Protein AF-A0A7C1DMX2-F1 (afdb_monomer_lite)

Foldseek 3Di:
DDKDFQAWQWWDQFAQRPTDGDDDPPTDDPDDDDDDDPSNCPVVVLLVLVCLQVQPCCSRVVRGHPPDPDWTKTWIDINNDIWIQTPVTIPHRDNPDDRDDVVCCVQANDPDDDDDPVVVVSNVDNVVDPVVVVVVVVVVVVVVVVVVVVVVVVVVLVVVVVVDDPPDHPVRVVPDDDDPCVVVVVVVVVVVVVLVVVCVVCVVVVVPDDDQDDQDAFDADPCLVVLVPDDDPQQDPVLVVLQVVVCVVVVVPPCSLVCLLVQLVPDDPQARPPPRDRNPPPVNNVSSCSCSDPVNVVSVVVVVVSLVRRCVRLNPVNCVVSVVSVVSNVVVQVVCVSNDDDDDDDDDSVVVNVVSVVVSD

Radius of gyration: 70.43 Å; chains: 1; bounding box: 126×54×176 Å

Structure (mmCIF, N/CA/C/O backbone):
data_AF-A0A7C1DMX2-F1
#
_entry.id   AF-A0A7C1DMX2-F1
#
loop_
_atom_site.group_PDB
_atom_site.id
_atom_site.type_symbol
_atom_site.label_atom_id
_atom_site.label_alt_id
_atom_site.label_comp_id
_atom_site.label_asym_id
_atom_site.label_entity_id
_atom_site.label_seq_id
_atom_site.pdbx_PDB_ins_code
_atom_site.Cartn_x
_atom_site.Cartn_y
_atom_site.Cartn_z
_atom_site.occupancy
_atom_site.B_iso_or_equiv
_atom_site.auth_seq_id
_atom_site.auth_comp_id
_atom_site.auth_asym_id
_atom_site.auth_atom_id
_atom_site.pdbx_PDB_model_num
ATOM 1 N N . MET A 1 1 ? 32.353 13.541 -87.980 1.00 51.00 1 MET A N 1
ATOM 2 C CA . MET A 1 1 ? 33.716 13.068 -88.317 1.00 51.00 1 MET A CA 1
ATOM 3 C C . MET A 1 1 ? 34.614 13.421 -87.146 1.00 51.00 1 MET A C 1
ATOM 5 O O . MET A 1 1 ? 34.393 14.499 -86.604 1.00 51.00 1 MET A O 1
ATOM 9 N N . PRO A 1 2 ? 35.549 12.551 -86.726 1.00 61.66 2 PRO A N 1
ATOM 10 C CA . PRO A 1 2 ? 36.455 12.872 -85.628 1.00 61.66 2 PRO A CA 1
ATOM 11 C C . PRO A 1 2 ? 37.245 14.132 -85.978 1.00 61.66 2 PRO A C 1
ATOM 13 O O . PRO A 1 2 ? 37.750 14.267 -87.098 1.00 61.66 2 PRO A O 1
ATOM 16 N N . VAL A 1 3 ? 37.276 15.078 -85.044 1.00 79.69 3 VAL A N 1
ATOM 17 C CA . VAL A 1 3 ? 37.963 16.349 -85.231 1.00 79.69 3 VAL A CA 1
ATOM 18 C C . VAL A 1 3 ? 39.441 16.132 -84.931 1.00 79.69 3 VAL A C 1
ATOM 20 O O . VAL A 1 3 ? 39.805 15.622 -83.877 1.00 79.69 3 VAL A O 1
ATOM 23 N N . MET A 1 4 ? 40.306 16.469 -85.884 1.00 84.75 4 MET A N 1
ATOM 24 C CA . MET A 1 4 ? 41.733 16.183 -85.784 1.00 84.75 4 MET A CA 1
ATOM 25 C C . MET A 1 4 ? 42.509 17.413 -85.295 1.00 84.75 4 MET A C 1
ATOM 27 O O . MET A 1 4 ? 42.224 18.539 -85.708 1.00 84.75 4 MET A O 1
ATOM 31 N N . ILE A 1 5 ? 43.524 17.193 -84.452 1.00 90.06 5 ILE A N 1
ATOM 32 C CA . ILE A 1 5 ? 44.538 18.209 -84.142 1.00 90.06 5 ILE A CA 1
ATOM 33 C C . ILE A 1 5 ? 45.325 18.500 -85.420 1.00 90.06 5 ILE A C 1
ATOM 35 O O . ILE A 1 5 ? 45.998 17.620 -85.953 1.00 90.06 5 ILE A O 1
ATOM 39 N N . GLU A 1 6 ? 45.248 19.735 -85.905 1.00 91.25 6 GLU A N 1
ATOM 40 C CA . GLU A 1 6 ? 45.868 20.150 -87.162 1.00 91.25 6 GLU A CA 1
ATOM 41 C C . GLU A 1 6 ? 47.312 20.602 -86.973 1.00 91.25 6 GLU A C 1
ATOM 43 O O . GLU A 1 6 ? 48.149 20.311 -87.818 1.00 91.25 6 GLU A O 1
ATOM 48 N N . LYS A 1 7 ? 47.612 21.350 -85.904 1.00 91.94 7 LYS A N 1
ATOM 49 C CA . LYS A 1 7 ? 48.974 21.804 -85.570 1.00 91.94 7 LYS A CA 1
ATOM 50 C C . LYS A 1 7 ? 49.027 22.476 -84.202 1.00 91.94 7 LYS A C 1
ATOM 52 O O . LYS A 1 7 ? 48.043 23.056 -83.745 1.00 91.94 7 LYS A O 1
ATOM 57 N N . PHE A 1 8 ? 50.219 22.507 -83.614 1.00 93.06 8 PHE A N 1
ATOM 58 C CA . PHE A 1 8 ? 50.557 23.456 -82.554 1.00 93.06 8 PHE A CA 1
ATOM 59 C C . PHE A 1 8 ? 50.923 24.794 -83.200 1.00 93.06 8 PHE A C 1
ATOM 61 O O . PHE A 1 8 ? 51.847 24.853 -84.008 1.00 93.06 8 PHE A O 1
ATOM 68 N N . ILE A 1 9 ? 50.183 25.857 -82.886 1.00 93.44 9 ILE A N 1
ATOM 69 C CA . ILE A 1 9 ? 50.455 27.210 -83.383 1.00 93.44 9 ILE A CA 1
ATOM 70 C C . ILE A 1 9 ? 51.603 27.821 -82.580 1.00 93.44 9 ILE A C 1
ATOM 72 O O . ILE A 1 9 ? 52.583 28.287 -83.168 1.00 93.44 9 ILE A O 1
ATOM 76 N N . SER A 1 10 ? 51.506 27.771 -81.249 1.00 94.19 10 SER A N 1
ATOM 77 C CA . SER A 1 10 ? 52.572 28.212 -80.354 1.00 94.19 10 SER A CA 1
ATOM 78 C C . SER A 1 10 ? 52.575 27.455 -79.021 1.00 94.19 10 SER A C 1
ATOM 80 O O . SER A 1 10 ? 51.538 26.997 -78.545 1.00 94.19 10 SER A O 1
ATOM 82 N N . ILE A 1 11 ? 53.760 27.300 -78.429 1.00 94.25 11 ILE A N 1
ATOM 83 C CA . ILE A 1 11 ? 53.999 26.762 -77.084 1.00 94.25 11 ILE A CA 1
ATOM 84 C C . ILE A 1 11 ? 55.060 27.650 -76.433 1.00 94.25 11 ILE A C 1
ATOM 86 O O . ILE A 1 11 ? 56.193 27.723 -76.923 1.00 94.25 11 ILE A O 1
ATOM 90 N N . LYS A 1 12 ? 54.712 28.316 -75.332 1.00 93.50 12 LYS A N 1
ATOM 91 C CA . LYS A 1 12 ? 55.588 29.267 -74.641 1.00 93.50 12 LYS A CA 1
ATOM 92 C C . LYS A 1 12 ? 55.703 28.952 -73.158 1.00 93.50 12 LYS A C 1
ATOM 94 O O . LYS A 1 12 ? 54.713 28.632 -72.504 1.00 93.50 12 LYS A O 1
ATOM 99 N N . ASN A 1 13 ? 56.917 29.094 -72.636 1.00 92.25 13 ASN A N 1
ATOM 100 C CA . ASN A 1 13 ? 57.290 28.921 -71.228 1.00 92.25 13 ASN A CA 1
ATOM 101 C C . ASN A 1 13 ? 56.868 27.584 -70.586 1.00 92.25 13 ASN A C 1
ATOM 103 O O . ASN A 1 13 ? 56.530 27.546 -69.401 1.00 92.25 13 ASN A O 1
ATOM 107 N N . ILE A 1 14 ? 56.911 26.480 -71.344 1.00 91.62 14 ILE A N 1
ATOM 108 C CA . ILE A 1 14 ? 56.588 25.132 -70.847 1.00 91.62 14 ILE A CA 1
ATOM 109 C C . ILE A 1 14 ? 57.760 24.184 -71.118 1.00 91.62 14 ILE A C 1
ATOM 111 O O . ILE A 1 14 ? 58.112 23.870 -72.256 1.00 91.62 14 ILE A O 1
ATOM 115 N N . GLY A 1 15 ? 58.381 23.690 -70.052 1.00 88.69 15 GLY A N 1
ATOM 116 C CA . GLY A 1 15 ? 59.534 22.802 -70.087 1.00 88.69 15 GLY A CA 1
ATOM 117 C C . GLY A 1 15 ? 60.703 23.452 -70.823 1.00 88.69 15 GLY A C 1
ATOM 118 O O . GLY A 1 15 ? 61.230 24.484 -70.403 1.00 88.69 15 GLY A O 1
ATOM 119 N N . ARG A 1 16 ? 61.114 22.839 -71.939 1.00 86.94 16 ARG A N 1
ATOM 120 C CA . ARG A 1 16 ? 62.157 23.368 -72.835 1.00 86.94 16 ARG A CA 1
ATOM 121 C C . ARG A 1 16 ? 61.614 24.318 -73.910 1.00 86.94 16 ARG A C 1
ATOM 123 O O . ARG A 1 16 ? 62.414 24.982 -74.569 1.00 86.94 16 ARG A O 1
ATOM 130 N N . PHE A 1 17 ? 60.298 24.412 -74.086 1.00 90.25 17 PHE A N 1
ATOM 131 C CA . PHE A 1 17 ? 59.670 25.303 -75.057 1.00 90.25 17 PHE A CA 1
ATOM 132 C C . PHE A 1 17 ? 59.561 26.714 -74.468 1.00 90.25 17 PHE A C 1
ATOM 134 O O . PHE A 1 17 ? 58.561 27.054 -73.844 1.00 90.25 17 PHE A O 1
ATOM 141 N N . ARG A 1 18 ? 60.613 27.528 -74.638 1.00 87.81 18 ARG A N 1
ATOM 142 C CA . ARG A 1 18 ? 60.599 28.953 -74.250 1.00 87.81 18 ARG A CA 1
ATOM 143 C C . ARG A 1 18 ? 59.676 29.762 -75.158 1.00 87.81 18 ARG A C 1
ATOM 145 O O . ARG A 1 18 ? 58.748 30.393 -74.675 1.00 87.81 18 ARG A O 1
ATOM 152 N N . ASP A 1 19 ? 59.908 29.671 -76.463 1.00 89.19 19 ASP A N 1
ATOM 153 C CA . ASP A 1 19 ? 59.063 30.269 -77.496 1.00 89.19 19 ASP A CA 1
ATOM 154 C C . ASP A 1 19 ? 59.114 29.397 -78.756 1.00 89.19 19 ASP A C 1
ATOM 156 O O . ASP A 1 19 ? 59.935 29.584 -79.656 1.00 89.19 19 ASP A O 1
ATOM 160 N N . CYS A 1 20 ? 58.298 28.345 -78.764 1.00 89.69 20 CYS A N 1
ATOM 161 C CA . CYS A 1 20 ? 58.142 27.464 -79.909 1.00 89.69 20 CYS A CA 1
ATOM 162 C C . CYS A 1 20 ? 56.933 27.931 -80.715 1.00 89.69 20 CYS A C 1
ATOM 164 O O . CYS A 1 20 ? 55.811 27.901 -80.224 1.00 89.69 20 CYS A O 1
ATOM 166 N N . SER A 1 21 ? 57.162 28.357 -81.953 1.00 89.94 21 SER A N 1
ATOM 167 C CA . SER A 1 21 ? 56.109 28.791 -82.872 1.00 89.94 21 SER A CA 1
ATOM 168 C C . SER A 1 21 ? 56.197 27.992 -84.169 1.00 89.94 21 SER A C 1
ATOM 170 O O . SER A 1 21 ? 57.299 27.667 -84.620 1.00 89.94 21 SER A O 1
ATOM 172 N N . ALA A 1 22 ? 55.051 27.682 -84.773 1.00 85.69 22 ALA A N 1
ATOM 173 C CA . ALA A 1 22 ? 54.984 26.966 -86.045 1.00 85.69 22 ALA A CA 1
ATOM 174 C C . ALA A 1 22 ? 55.778 27.693 -87.149 1.00 85.69 22 ALA A C 1
ATOM 176 O O . ALA A 1 22 ? 55.543 28.873 -87.416 1.00 85.69 22 ALA A O 1
ATOM 177 N N . ARG A 1 23 ? 56.700 26.989 -87.820 1.00 83.69 23 ARG A N 1
ATOM 178 C CA . ARG A 1 23 ? 57.468 27.496 -88.972 1.00 83.69 23 ARG A CA 1
ATOM 179 C C . ARG A 1 23 ? 57.431 26.475 -90.108 1.00 83.69 23 ARG A C 1
ATOM 181 O O . ARG A 1 23 ? 57.753 25.314 -89.884 1.00 83.69 23 ARG A O 1
ATOM 188 N N . GLY A 1 24 ? 57.084 26.915 -91.317 1.00 85.06 24 GLY A N 1
ATOM 189 C CA . GLY A 1 24 ? 56.905 26.026 -92.474 1.00 85.06 24 GLY A CA 1
ATOM 190 C C . GLY A 1 24 ? 55.620 25.190 -92.403 1.00 85.06 24 GLY A C 1
ATOM 191 O O . GLY A 1 24 ? 54.702 25.520 -91.648 1.00 85.06 24 GLY A O 1
ATOM 192 N N . ASP A 1 25 ? 55.545 24.117 -93.199 1.00 83.62 25 ASP A N 1
ATOM 193 C CA . ASP A 1 25 ? 54.426 23.169 -93.123 1.00 83.62 25 ASP A CA 1
ATOM 194 C C . ASP A 1 25 ? 54.640 22.177 -91.973 1.00 83.62 25 ASP A C 1
ATOM 196 O O . ASP A 1 25 ? 55.392 21.212 -92.083 1.00 83.62 25 ASP A O 1
ATOM 200 N N . VAL A 1 26 ? 53.963 22.445 -90.857 1.00 88.25 26 VAL A N 1
ATOM 201 C CA . VAL A 1 26 ? 53.914 21.584 -89.663 1.00 88.25 26 VAL A CA 1
ATOM 202 C C . VAL A 1 26 ? 52.512 21.011 -89.442 1.00 88.25 26 VAL A C 1
ATOM 204 O O . VAL A 1 26 ? 52.127 20.698 -88.315 1.00 88.25 26 VAL A O 1
ATOM 207 N N . THR A 1 27 ? 51.716 20.924 -90.510 1.00 90.19 27 THR A N 1
ATOM 208 C CA . THR A 1 27 ? 50.345 20.421 -90.437 1.00 90.19 27 THR A CA 1
ATOM 209 C C . THR A 1 27 ? 50.352 18.916 -90.211 1.00 90.19 27 THR A C 1
ATOM 211 O O . THR A 1 27 ? 50.884 18.149 -91.015 1.00 90.19 27 THR A O 1
ATOM 214 N N . PHE A 1 28 ? 49.718 18.481 -89.132 1.00 91.38 28 PHE A N 1
ATOM 215 C CA . PHE A 1 28 ? 49.564 17.081 -88.794 1.00 91.38 28 PHE A CA 1
ATOM 216 C C . PHE A 1 28 ? 48.691 16.352 -89.821 1.00 91.38 28 PHE A C 1
ATOM 218 O O . PHE A 1 28 ? 47.677 16.854 -90.309 1.00 91.38 28 PHE A O 1
ATOM 225 N N . ARG A 1 29 ? 49.102 15.128 -90.152 1.00 88.88 29 ARG A N 1
ATOM 226 C CA . ARG A 1 29 ? 48.382 14.165 -91.000 1.00 88.88 29 ARG A CA 1
ATOM 227 C C . ARG A 1 29 ? 47.944 12.964 -90.159 1.00 88.88 29 ARG A C 1
ATOM 229 O O . ARG A 1 29 ? 48.256 12.898 -88.978 1.00 88.88 29 ARG A O 1
ATOM 236 N N . LYS A 1 30 ? 47.224 11.996 -90.732 1.00 87.88 30 LYS A N 1
ATOM 237 C CA . LYS A 1 30 ? 46.696 10.836 -89.976 1.00 87.88 30 LYS A CA 1
ATOM 238 C C . LYS A 1 30 ? 47.754 10.099 -89.138 1.00 87.88 30 LYS A C 1
ATOM 240 O O . LYS A 1 30 ? 47.426 9.569 -88.085 1.00 87.88 30 LYS A O 1
ATOM 245 N N . LEU A 1 31 ? 49.005 10.087 -89.600 1.00 90.06 31 LEU A N 1
ATOM 246 C CA . LEU A 1 31 ? 50.158 9.564 -88.877 1.00 90.06 31 LEU A CA 1
ATOM 247 C C . LEU A 1 31 ? 51.256 10.632 -88.863 1.00 90.06 31 LEU A C 1
ATOM 249 O O . LEU A 1 31 ? 51.650 11.111 -89.925 1.00 90.06 31 LEU A O 1
ATOM 253 N N . ASN A 1 32 ? 51.754 10.983 -87.676 1.00 89.75 32 ASN A N 1
ATOM 254 C CA . ASN A 1 32 ? 52.863 11.923 -87.502 1.00 89.75 32 ASN A CA 1
ATOM 255 C C . ASN A 1 32 ? 53.932 11.288 -86.623 1.00 89.75 32 ASN A C 1
ATOM 257 O O . ASN A 1 32 ? 53.620 10.750 -85.562 1.00 89.75 32 ASN A O 1
ATOM 261 N N . LEU A 1 33 ? 55.192 11.403 -87.037 1.00 90.25 33 LEU A N 1
ATOM 262 C CA . LEU A 1 33 ? 56.337 11.023 -86.220 1.00 90.25 33 LEU A CA 1
ATOM 263 C C . LEU A 1 33 ? 56.988 12.286 -85.656 1.00 90.25 33 LEU A C 1
ATOM 265 O O . LEU A 1 33 ? 57.556 13.084 -86.398 1.00 90.25 33 LEU A O 1
ATOM 269 N N . LEU A 1 34 ? 56.920 12.452 -84.337 1.00 88.31 34 LEU A N 1
ATOM 270 C CA . LEU A 1 34 ? 57.601 13.526 -83.618 1.00 88.31 34 LEU A CA 1
ATOM 271 C C . LEU A 1 34 ? 58.859 12.957 -82.964 1.00 88.31 34 LEU A C 1
ATOM 273 O O . LEU A 1 34 ? 58.784 12.229 -81.973 1.00 88.31 34 LEU A O 1
ATOM 277 N N . PHE A 1 35 ? 60.020 13.276 -83.530 1.00 87.62 35 PHE A N 1
ATOM 278 C CA . PHE A 1 35 ? 61.305 12.742 -83.089 1.00 87.62 35 PHE A CA 1
ATOM 279 C C . PHE A 1 35 ? 62.207 13.834 -82.510 1.00 87.62 35 PHE A C 1
ATOM 281 O O . PHE A 1 35 ? 62.316 14.929 -83.055 1.00 87.62 35 PHE A O 1
ATOM 288 N N . ALA A 1 36 ? 62.872 13.515 -81.401 1.00 87.12 36 ALA A N 1
ATOM 289 C CA . ALA A 1 36 ? 63.908 14.337 -80.784 1.00 87.12 36 ALA A CA 1
ATOM 290 C C . ALA A 1 36 ? 64.759 13.477 -79.834 1.00 87.12 36 ALA A C 1
ATOM 292 O O . ALA A 1 36 ? 64.313 12.412 -79.399 1.00 87.12 36 ALA A O 1
ATOM 293 N N . GLU A 1 37 ? 65.936 13.957 -79.432 1.00 89.38 37 GLU A N 1
ATOM 294 C CA . GLU A 1 37 ? 66.752 13.330 -78.380 1.00 89.38 37 GLU A CA 1
ATOM 295 C C . GLU A 1 37 ? 66.036 13.316 -77.014 1.00 89.38 37 GLU A C 1
ATOM 297 O O . GLU A 1 37 ? 64.994 13.956 -76.796 1.00 89.38 37 GLU A O 1
ATOM 302 N N . ASN A 1 38 ? 66.584 12.568 -76.059 1.00 84.88 38 ASN A N 1
ATOM 303 C CA . ASN A 1 38 ? 66.093 12.577 -74.683 1.00 84.88 38 ASN A CA 1
ATOM 304 C C . ASN A 1 38 ? 66.253 13.970 -74.052 1.00 84.88 38 ASN A C 1
ATOM 306 O O . ASN A 1 38 ? 67.190 14.705 -74.344 1.00 84.88 38 ASN A O 1
ATOM 310 N N . GLY A 1 39 ? 65.276 14.372 -73.234 1.00 81.75 39 GLY A N 1
ATOM 311 C CA . GLY A 1 39 ? 65.271 15.689 -72.583 1.00 81.75 39 GLY A CA 1
ATOM 312 C C . GLY A 1 39 ? 64.880 16.882 -73.471 1.00 81.75 39 GLY A C 1
ATOM 313 O O . GLY A 1 39 ? 64.916 18.017 -72.999 1.00 81.75 39 GLY A O 1
ATOM 314 N N . ARG A 1 40 ? 64.467 16.660 -74.729 1.00 87.00 40 ARG A N 1
ATOM 315 C CA . ARG A 1 40 ? 64.095 17.730 -75.683 1.00 87.00 40 ARG A CA 1
ATOM 316 C C . ARG A 1 40 ? 62.616 18.143 -75.682 1.00 87.00 40 ARG A C 1
ATOM 318 O O . ARG A 1 40 ? 62.225 18.958 -76.505 1.00 87.00 40 ARG A O 1
ATOM 325 N N . GLY A 1 41 ? 61.798 17.618 -74.767 1.00 86.31 41 GLY A N 1
ATOM 326 C CA . GLY A 1 41 ? 60.398 18.049 -74.602 1.00 86.31 41 GLY A CA 1
ATOM 327 C C . GLY A 1 41 ? 59.330 17.131 -75.209 1.00 86.31 41 GLY A C 1
ATOM 328 O O . GLY A 1 41 ? 58.160 17.497 -75.200 1.00 86.31 41 GLY A O 1
ATOM 329 N N . LYS A 1 42 ? 59.681 15.920 -75.672 1.00 89.31 42 LYS A N 1
ATOM 330 C CA . LYS A 1 42 ? 58.698 14.924 -76.156 1.00 89.31 42 LYS A CA 1
ATOM 331 C C . LYS A 1 42 ? 57.614 14.627 -75.109 1.00 89.31 42 LYS A C 1
ATOM 333 O O . LYS A 1 42 ? 56.432 14.791 -75.374 1.00 89.31 42 LYS A O 1
ATOM 338 N N . THR A 1 43 ? 58.023 14.292 -73.885 1.00 87.38 43 THR A N 1
ATOM 339 C CA . THR A 1 43 ? 57.109 14.041 -72.756 1.00 87.38 43 THR A CA 1
ATOM 340 C C . THR A 1 43 ? 56.323 15.290 -72.352 1.00 87.38 43 THR A C 1
ATOM 342 O O . THR A 1 43 ? 55.185 15.191 -71.909 1.00 87.38 43 THR A O 1
ATOM 345 N N . THR A 1 44 ? 56.899 16.482 -72.536 1.00 90.88 44 THR A N 1
ATOM 346 C CA . THR A 1 44 ? 56.200 17.753 -72.298 1.00 90.88 44 THR A CA 1
ATOM 347 C C . THR A 1 44 ? 55.026 17.924 -73.260 1.00 90.88 44 THR A C 1
ATOM 349 O O . THR A 1 44 ? 53.968 18.376 -72.842 1.00 90.88 44 THR A O 1
ATOM 352 N N . LEU A 1 45 ? 55.173 17.500 -74.518 1.00 90.94 45 LEU A N 1
ATOM 353 C CA . LEU A 1 45 ? 54.073 17.497 -75.478 1.00 90.94 45 LEU A CA 1
ATOM 354 C C . LEU A 1 45 ? 52.952 16.531 -75.063 1.00 90.94 45 LEU A C 1
ATOM 356 O O . LEU A 1 45 ? 51.782 16.899 -75.129 1.00 90.94 45 LEU A O 1
ATOM 360 N N . CYS A 1 46 ? 53.302 15.332 -74.581 1.00 90.62 46 CYS A N 1
ATOM 361 C CA . CYS A 1 46 ? 52.319 14.388 -74.040 1.00 90.62 46 CYS A CA 1
ATOM 362 C C . CYS A 1 46 ? 51.556 14.990 -72.853 1.00 90.62 46 CYS A C 1
ATOM 364 O O . CYS A 1 46 ? 50.337 14.875 -72.800 1.00 90.62 46 CYS A O 1
ATOM 366 N N . ALA A 1 47 ? 52.245 15.694 -71.947 1.00 90.81 47 ALA A N 1
ATOM 367 C CA . ALA A 1 47 ? 51.609 16.373 -70.817 1.00 90.81 47 ALA A CA 1
ATOM 368 C C . ALA A 1 47 ? 50.652 17.494 -71.261 1.00 90.81 47 ALA A C 1
ATOM 370 O O . ALA A 1 47 ? 49.576 17.632 -70.687 1.00 90.81 47 ALA A O 1
ATOM 371 N N . ILE A 1 48 ? 50.998 18.255 -72.308 1.00 93.00 48 ILE A N 1
ATOM 372 C CA . ILE A 1 48 ? 50.110 19.273 -72.895 1.00 93.00 48 ILE A CA 1
ATOM 373 C C . ILE A 1 48 ? 48.847 18.620 -73.471 1.00 93.00 48 ILE A C 1
ATOM 375 O O . ILE A 1 48 ? 47.744 19.082 -73.195 1.00 93.00 48 ILE A O 1
ATOM 379 N N . LEU A 1 49 ? 48.990 17.531 -74.234 1.00 92.56 49 LEU A N 1
ATOM 380 C CA . LEU A 1 49 ? 47.849 16.801 -74.799 1.00 92.56 49 LEU A CA 1
ATOM 381 C C . LEU A 1 49 ? 46.980 16.152 -73.712 1.00 92.56 49 LEU A C 1
ATOM 383 O O . LEU A 1 49 ? 45.758 16.195 -73.805 1.00 92.56 49 LEU A O 1
ATOM 387 N N . ARG A 1 50 ? 47.598 15.611 -72.656 1.00 91.25 50 ARG A N 1
ATOM 388 C CA . ARG A 1 50 ? 46.901 15.052 -71.490 1.00 91.25 50 ARG A CA 1
ATOM 389 C C . ARG A 1 50 ? 46.152 16.135 -70.709 1.00 91.25 50 ARG A C 1
ATOM 391 O O . ARG A 1 50 ? 45.016 15.913 -70.322 1.00 91.25 50 ARG A O 1
ATOM 398 N N . SER A 1 51 ? 46.746 17.317 -70.544 1.00 92.75 51 SER A N 1
ATOM 399 C CA . SER A 1 51 ? 46.079 18.486 -69.953 1.00 92.75 51 SER A CA 1
ATOM 400 C C . SER A 1 51 ? 44.888 18.949 -70.790 1.00 92.75 51 SER A C 1
ATOM 402 O O . SER A 1 51 ? 43.840 19.264 -70.235 1.00 92.75 51 SER A O 1
ATOM 404 N N . LEU A 1 52 ? 45.017 18.950 -72.122 1.00 92.06 52 LEU A N 1
ATOM 405 C CA . LEU A 1 52 ? 43.903 19.259 -73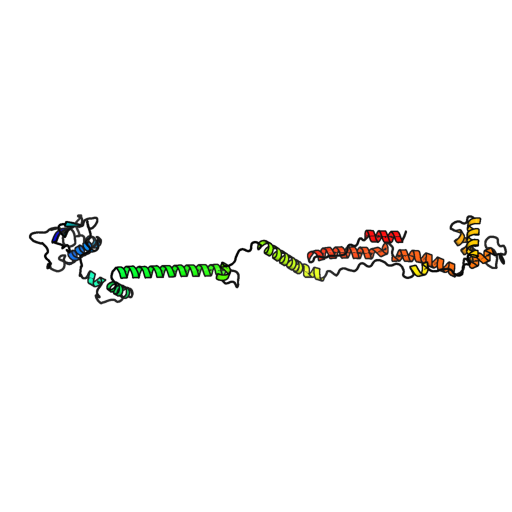.019 1.00 92.06 52 LEU A CA 1
ATOM 406 C C . LEU A 1 52 ? 42.773 18.223 -72.892 1.00 92.06 52 LEU A C 1
ATOM 408 O O . LEU A 1 52 ? 41.603 18.600 -72.910 1.00 92.06 52 LEU A O 1
ATOM 412 N N . GLN A 1 53 ? 43.125 16.943 -72.728 1.00 91.31 53 GLN A N 1
ATOM 413 C CA . GLN A 1 53 ? 42.182 15.840 -72.538 1.00 91.31 53 GLN A CA 1
ATOM 414 C C . GLN A 1 53 ? 41.434 15.923 -71.200 1.00 91.31 53 GLN A C 1
ATOM 416 O O . GLN A 1 53 ? 40.207 15.854 -71.183 1.00 91.31 53 GLN A O 1
ATOM 421 N N . SER A 1 54 ? 42.153 16.044 -70.079 1.00 87.12 54 SER A N 1
ATOM 422 C CA . SER A 1 54 ? 41.566 16.011 -68.730 1.00 87.12 54 SER A CA 1
ATOM 423 C C . SER A 1 54 ? 41.032 17.364 -68.260 1.00 87.12 54 SER A C 1
ATOM 425 O O . SER A 1 54 ? 40.278 17.423 -67.293 1.00 87.12 54 SER A O 1
ATOM 427 N N . GLY A 1 55 ? 41.436 18.457 -68.913 1.00 87.75 55 GLY A N 1
ATOM 428 C CA . GLY A 1 55 ? 41.156 19.822 -68.473 1.00 87.75 55 GLY A CA 1
ATOM 429 C C . GLY A 1 55 ? 41.980 20.273 -67.262 1.00 87.75 55 GLY A C 1
ATOM 430 O O . GLY A 1 55 ? 41.778 21.390 -66.798 1.00 87.75 55 GLY A O 1
ATOM 431 N N . GLN A 1 56 ? 42.908 19.450 -66.762 1.00 88.81 56 GLN A N 1
ATOM 432 C CA . GLN A 1 56 ? 43.724 19.746 -65.579 1.00 88.81 56 GLN A CA 1
ATOM 433 C C . GLN A 1 56 ? 44.907 20.663 -65.938 1.00 88.81 56 GLN A C 1
ATOM 435 O O . GLN A 1 56 ? 45.815 20.233 -66.668 1.00 88.81 56 GLN A O 1
ATOM 440 N N . PRO A 1 57 ? 44.931 21.929 -65.477 1.00 88.75 57 PRO A N 1
ATOM 441 C CA . PRO A 1 57 ? 46.006 22.868 -65.794 1.00 88.75 57 PRO A CA 1
ATOM 442 C C . PRO A 1 57 ? 47.333 22.529 -65.099 1.00 88.75 57 PRO A C 1
ATOM 444 O O . PRO A 1 57 ? 48.395 22.916 -65.593 1.00 88.75 57 PRO A O 1
ATOM 447 N N . GLU A 1 58 ? 47.299 21.781 -63.995 1.00 88.56 58 GLU A N 1
ATOM 448 C CA . GLU A 1 58 ? 48.462 21.425 -63.171 1.00 88.56 58 GLU A CA 1
ATOM 449 C C . GLU A 1 58 ? 49.533 20.707 -64.003 1.00 88.56 58 GLU A C 1
ATOM 451 O O . GLU A 1 58 ? 50.718 21.026 -63.913 1.00 88.56 58 GLU A O 1
ATOM 456 N N . LEU A 1 59 ? 49.106 19.837 -64.927 1.00 87.06 59 LEU A N 1
ATOM 457 C CA . LEU A 1 59 ? 49.982 19.086 -65.832 1.00 87.06 59 LEU A CA 1
ATOM 458 C C . LEU A 1 59 ? 50.885 19.987 -66.699 1.00 87.06 59 LEU A C 1
ATOM 460 O O . LEU A 1 59 ? 51.989 19.576 -67.077 1.00 87.06 59 LEU A O 1
ATOM 464 N N . ILE A 1 60 ? 50.447 21.211 -67.004 1.00 90.44 60 ILE A N 1
ATOM 465 C CA . ILE A 1 60 ? 51.244 22.221 -67.714 1.00 90.44 60 ILE A CA 1
ATOM 466 C C . ILE A 1 60 ? 51.981 23.125 -66.720 1.00 90.44 60 ILE A C 1
ATOM 468 O O . ILE A 1 60 ? 53.168 23.399 -66.913 1.00 90.44 60 ILE A O 1
ATOM 472 N N . LEU A 1 61 ? 51.303 23.573 -65.658 1.00 87.44 61 LEU A N 1
ATOM 473 C CA . LEU A 1 61 ? 51.838 24.539 -64.692 1.00 87.44 61 LEU A CA 1
ATOM 474 C C . LEU A 1 61 ? 53.042 24.003 -63.906 1.00 87.44 61 LEU A C 1
ATOM 476 O O . LEU A 1 61 ? 54.026 24.724 -63.749 1.00 87.44 61 LEU A O 1
ATOM 480 N N . GLU A 1 62 ? 53.028 22.731 -63.502 1.00 86.62 62 GLU A N 1
ATOM 481 C CA . GLU A 1 62 ? 54.170 22.057 -62.857 1.00 86.62 62 GLU A CA 1
ATOM 482 C C . GLU A 1 62 ? 55.425 22.040 -63.739 1.00 86.62 62 GLU A C 1
ATOM 484 O O . GLU A 1 62 ? 56.548 21.894 -63.260 1.00 86.62 62 GLU A O 1
ATOM 489 N N . ARG A 1 63 ? 55.241 22.191 -65.055 1.00 87.25 63 ARG A N 1
ATOM 490 C CA . ARG A 1 63 ? 56.307 22.178 -66.057 1.00 87.25 63 ARG A CA 1
ATOM 491 C C . ARG A 1 63 ? 56.649 23.583 -66.545 1.00 87.25 63 ARG A C 1
ATOM 493 O O . ARG A 1 63 ? 57.316 23.694 -67.571 1.00 87.25 63 ARG A O 1
ATOM 500 N N . LYS A 1 64 ? 56.233 24.655 -65.860 1.00 88.12 64 LYS A N 1
ATOM 501 C CA . LYS A 1 64 ? 56.585 26.033 -66.242 1.00 88.12 64 LYS A CA 1
ATOM 502 C C . LYS A 1 64 ? 58.108 26.198 -66.356 1.00 88.12 64 LYS A C 1
ATOM 504 O O . LYS A 1 64 ? 58.866 25.738 -65.502 1.00 88.12 64 LYS A O 1
ATOM 509 N N . THR A 1 65 ? 58.573 26.847 -67.424 1.00 86.12 65 THR A N 1
ATOM 510 C CA . THR A 1 65 ? 60.007 27.083 -67.637 1.00 86.12 65 THR A CA 1
ATOM 511 C C . THR A 1 65 ? 60.594 27.953 -66.518 1.00 86.12 65 THR A C 1
ATOM 513 O O . THR A 1 65 ? 60.063 29.009 -66.182 1.00 86.12 65 THR A O 1
ATOM 516 N N . LEU A 1 66 ? 61.721 27.517 -65.949 1.00 82.56 66 LEU A N 1
ATOM 517 C CA . LEU A 1 66 ? 62.426 28.253 -64.897 1.00 82.56 66 LEU A CA 1
ATOM 518 C C . LEU A 1 66 ? 63.127 29.504 -65.452 1.00 82.56 66 LEU A C 1
ATOM 520 O O . LEU A 1 66 ? 63.706 29.472 -66.542 1.00 82.56 66 LEU A O 1
ATOM 524 N N . GLY A 1 67 ? 63.125 30.584 -64.664 1.00 79.12 67 GLY A N 1
ATOM 525 C CA . GLY A 1 67 ? 63.814 31.840 -64.987 1.00 79.12 67 GLY A CA 1
ATOM 526 C C . GLY A 1 67 ? 63.027 32.813 -65.874 1.00 79.12 67 GLY A C 1
ATOM 527 O O . GLY A 1 67 ? 63.613 33.778 -66.354 1.00 79.12 67 GLY A O 1
ATOM 528 N N . THR A 1 68 ? 61.726 32.582 -66.096 1.00 80.31 68 THR A N 1
ATOM 529 C CA . THR A 1 68 ? 60.841 33.475 -66.869 1.00 80.31 68 THR A CA 1
ATOM 530 C C . THR A 1 68 ? 59.659 33.955 -66.018 1.00 80.31 68 THR A C 1
ATOM 532 O O . THR A 1 68 ? 58.972 33.136 -65.402 1.00 80.31 68 THR A O 1
ATOM 535 N N . GLY A 1 69 ? 59.389 35.266 -66.005 1.00 77.06 69 GLY A N 1
ATOM 536 C CA . GLY A 1 69 ? 58.210 35.845 -65.337 1.00 77.06 69 GLY A CA 1
ATOM 537 C C . GLY A 1 69 ? 56.901 35.617 -66.102 1.00 77.06 69 GLY A C 1
ATOM 538 O O . GLY A 1 69 ? 55.831 35.548 -65.498 1.00 77.06 69 GLY A O 1
ATOM 539 N N . ASP A 1 70 ? 56.999 35.416 -67.414 1.00 85.62 70 ASP A N 1
ATOM 540 C CA . ASP A 1 70 ? 55.857 35.277 -68.315 1.00 85.62 70 ASP A CA 1
ATOM 541 C C . ASP A 1 70 ? 55.015 34.015 -68.031 1.00 85.62 70 ASP A C 1
ATOM 543 O O . ASP A 1 70 ? 55.536 33.001 -67.541 1.00 85.62 70 ASP A O 1
ATOM 547 N N . PRO A 1 71 ? 53.696 34.044 -68.309 1.00 87.81 71 PRO A N 1
ATOM 548 C CA . PRO A 1 71 ? 52.829 32.883 -68.142 1.00 87.81 71 PRO A CA 1
ATOM 549 C C . PRO A 1 71 ? 53.148 31.779 -69.162 1.00 87.81 71 PRO A C 1
ATOM 551 O O . PRO A 1 71 ? 53.652 32.036 -70.259 1.00 87.81 71 PRO A O 1
ATOM 554 N N . ALA A 1 72 ? 52.837 30.536 -68.787 1.00 91.69 72 ALA A N 1
ATOM 555 C CA . ALA A 1 72 ? 52.802 29.412 -69.716 1.00 91.69 72 ALA A CA 1
ATOM 556 C C . ALA A 1 72 ? 51.610 29.579 -70.664 1.00 91.69 72 ALA A C 1
ATOM 558 O O . ALA A 1 72 ? 50.501 29.870 -70.209 1.00 91.69 72 ALA A O 1
ATOM 559 N N . SER A 1 73 ? 51.825 29.394 -71.965 1.00 93.81 73 SER A N 1
ATOM 560 C CA . SER A 1 73 ? 50.742 29.452 -72.944 1.00 93.81 73 SER A CA 1
ATOM 561 C C . SER A 1 73 ? 50.912 28.434 -74.058 1.00 93.81 73 SER A C 1
ATOM 563 O O . SER A 1 73 ? 52.023 28.095 -74.472 1.00 93.81 73 SER A O 1
ATOM 565 N N . VAL A 1 74 ? 49.779 27.925 -74.530 1.00 95.25 74 VAL A N 1
ATOM 566 C CA . VAL A 1 74 ? 49.706 26.980 -75.645 1.00 95.25 74 VAL A CA 1
ATOM 567 C C . VAL A 1 74 ? 48.578 27.408 -76.562 1.00 95.25 74 VAL A C 1
ATOM 569 O O . VAL A 1 74 ? 47.503 27.763 -76.092 1.00 95.25 74 VAL A O 1
ATOM 572 N N . GLU A 1 75 ? 48.800 27.335 -77.866 1.00 94.88 75 GLU A N 1
ATOM 573 C CA . GLU A 1 75 ? 47.760 27.507 -78.870 1.00 94.88 75 GLU A CA 1
ATOM 574 C C . GLU A 1 75 ? 47.792 26.328 -79.846 1.00 94.88 75 GLU A C 1
ATOM 576 O O . GLU A 1 75 ? 48.814 26.055 -80.483 1.00 94.88 75 GLU A O 1
ATO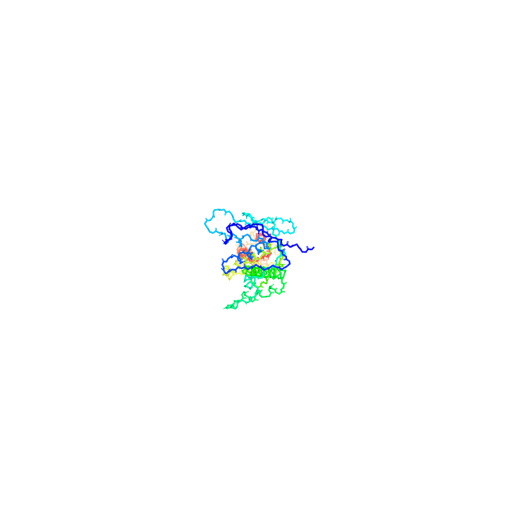M 581 N N . ILE A 1 76 ? 46.673 25.615 -79.958 1.00 93.75 76 ILE A N 1
ATOM 582 C CA . ILE A 1 76 ? 46.509 24.423 -80.799 1.00 93.75 76 ILE A CA 1
ATOM 583 C C . ILE A 1 76 ? 45.373 24.676 -81.778 1.00 93.75 76 ILE A C 1
ATOM 585 O O . ILE A 1 76 ? 44.312 25.150 -81.385 1.00 93.75 76 ILE A O 1
ATOM 589 N N . ARG A 1 77 ? 45.567 24.319 -83.048 1.00 92.75 77 ARG A N 1
ATOM 590 C CA . ARG A 1 77 ? 44.475 24.289 -84.020 1.00 92.75 77 ARG A CA 1
ATOM 591 C C . ARG A 1 77 ? 43.836 22.907 -84.060 1.00 92.75 77 ARG A C 1
ATOM 593 O O . ARG A 1 77 ? 44.533 21.919 -84.290 1.00 92.75 77 ARG A O 1
ATOM 600 N N . LEU A 1 78 ? 42.524 22.854 -83.869 1.00 90.12 78 LEU A N 1
ATOM 601 C CA . LEU A 1 78 ? 41.714 21.642 -83.840 1.00 90.12 78 LEU A CA 1
ATOM 602 C C . LEU A 1 78 ? 40.412 21.894 -84.614 1.00 90.12 78 LEU A C 1
ATOM 604 O O . LEU A 1 78 ? 39.617 22.750 -84.231 1.00 90.12 78 LEU A O 1
ATOM 608 N N . GLY A 1 79 ? 40.206 21.175 -85.722 1.00 84.69 79 GLY A N 1
ATOM 609 C CA . GLY A 1 79 ? 38.977 21.272 -86.527 1.00 84.69 79 GLY A CA 1
ATOM 610 C C . GLY A 1 79 ? 38.625 22.669 -87.025 1.00 84.69 79 GLY A C 1
ATOM 611 O O . GLY A 1 79 ? 37.461 23.055 -86.958 1.00 84.69 79 GLY A O 1
ATOM 612 N N . GLY A 1 80 ? 39.617 23.447 -87.449 1.00 84.69 80 GLY A N 1
ATOM 613 C CA . GLY A 1 80 ? 39.459 24.843 -87.854 1.00 84.69 80 GLY A CA 1
ATOM 614 C C . GLY A 1 80 ? 39.398 25.864 -86.710 1.00 84.69 80 GLY A C 1
ATOM 615 O O . GLY A 1 80 ? 39.569 27.052 -86.978 1.00 84.69 80 GLY A O 1
ATOM 616 N N . ASN A 1 81 ? 39.237 25.438 -85.453 1.00 90.00 81 ASN A N 1
ATOM 617 C CA . ASN A 1 81 ? 39.208 26.319 -84.281 1.00 90.00 81 ASN A CA 1
ATOM 618 C C . ASN A 1 81 ? 40.569 26.368 -83.575 1.00 90.00 81 ASN A C 1
ATOM 620 O O . ASN A 1 81 ? 41.339 25.408 -83.618 1.00 90.00 81 ASN A O 1
ATOM 624 N N . ASN A 1 82 ? 40.860 27.476 -82.891 1.00 92.12 82 ASN A N 1
ATOM 625 C CA . ASN A 1 82 ? 42.055 27.606 -82.059 1.00 92.12 82 ASN A CA 1
ATOM 626 C C . ASN A 1 82 ? 41.678 27.406 -80.582 1.00 92.12 82 ASN A C 1
ATOM 628 O O . ASN A 1 82 ? 40.866 28.153 -80.042 1.00 92.12 82 ASN A O 1
ATOM 632 N N . LEU A 1 83 ? 42.295 26.418 -79.933 1.00 92.81 83 LEU A N 1
ATOM 633 C CA . LEU A 1 83 ? 42.215 26.184 -78.495 1.00 92.81 83 LEU A CA 1
ATOM 634 C C . LEU A 1 83 ? 43.442 26.793 -77.823 1.00 92.81 83 LEU A C 1
ATOM 636 O O . LEU A 1 83 ? 44.580 26.457 -78.160 1.00 92.81 83 LEU A O 1
ATOM 640 N N . THR A 1 84 ? 43.206 27.688 -76.872 1.00 94.00 84 THR A N 1
ATOM 641 C CA . THR A 1 84 ? 44.251 28.382 -76.114 1.00 94.00 84 THR A CA 1
ATOM 642 C C . THR A 1 84 ? 44.298 27.914 -74.664 1.00 94.00 84 THR A C 1
ATOM 644 O O . THR A 1 84 ? 43.257 27.697 -74.044 1.00 94.00 84 THR A O 1
ATOM 647 N N . PHE A 1 85 ? 45.510 27.781 -74.130 1.00 94.31 85 PHE A N 1
ATOM 648 C CA . PHE A 1 85 ? 45.810 27.624 -72.711 1.00 94.31 85 PHE A CA 1
ATOM 649 C C . PHE A 1 85 ? 46.478 28.898 -72.194 1.00 94.31 85 PHE A C 1
ATOM 651 O O . PHE A 1 85 ? 47.424 29.395 -72.816 1.00 94.31 85 PHE A O 1
ATOM 658 N N . GLY A 1 86 ? 46.014 29.399 -71.051 1.00 89.12 86 GLY A N 1
ATOM 659 C CA . GLY A 1 86 ? 46.588 30.561 -70.370 1.00 89.12 86 GLY A CA 1
ATOM 660 C C . GLY A 1 86 ? 46.561 30.415 -68.848 1.00 89.12 86 GLY A C 1
ATOM 661 O O . GLY A 1 86 ? 46.503 29.309 -68.319 1.00 89.12 86 GLY A O 1
ATOM 662 N N . SER A 1 87 ? 46.570 31.541 -68.127 1.00 79.94 87 SER A N 1
ATOM 663 C CA . SER A 1 87 ? 46.592 31.560 -66.652 1.00 79.94 87 SER A CA 1
ATOM 664 C C . SER A 1 87 ? 45.398 30.862 -65.996 1.00 79.94 87 SER A C 1
ATOM 666 O O . SER A 1 87 ? 45.530 30.357 -64.888 1.00 79.94 87 SER A O 1
ATOM 668 N N . ASN A 1 88 ? 44.253 30.825 -66.682 1.00 81.44 88 ASN A N 1
ATOM 669 C CA . ASN A 1 88 ? 42.996 30.287 -66.157 1.00 81.44 88 ASN A CA 1
ATOM 670 C C . ASN A 1 88 ? 42.676 28.886 -66.715 1.00 81.44 88 ASN A C 1
ATOM 672 O O . ASN A 1 88 ? 41.535 28.444 -66.632 1.00 81.44 88 ASN A O 1
ATOM 676 N N . GLY A 1 89 ? 43.661 28.201 -67.309 1.00 88.81 89 GLY A N 1
ATOM 677 C CA . GLY A 1 89 ? 43.483 26.888 -67.931 1.00 88.81 89 GLY A CA 1
ATOM 678 C C . GLY A 1 89 ? 43.174 26.946 -69.430 1.00 88.81 89 GLY A C 1
ATOM 679 O O . GLY A 1 89 ? 43.487 27.929 -70.111 1.00 88.81 89 GLY A O 1
ATOM 680 N N . TRP A 1 90 ? 42.604 25.859 -69.956 1.00 91.75 90 TRP A N 1
ATOM 681 C CA . TRP A 1 90 ? 42.184 25.753 -71.356 1.00 91.75 90 TRP A CA 1
ATOM 682 C C . TRP A 1 90 ? 40.879 26.515 -71.604 1.00 91.75 90 TRP A C 1
ATOM 684 O O . TRP A 1 90 ? 39.928 26.394 -70.841 1.00 91.75 90 TRP A O 1
ATOM 694 N N . SER A 1 91 ? 40.811 27.238 -72.722 1.00 90.38 91 SER A N 1
ATOM 695 C CA . SER A 1 91 ? 39.580 27.854 -73.245 1.00 90.38 91 SER A CA 1
ATOM 696 C C . SER A 1 91 ? 38.448 26.841 -73.417 1.00 90.38 91 SER A C 1
ATOM 698 O O . SER A 1 91 ? 37.299 27.118 -73.079 1.00 90.38 91 SER A O 1
ATOM 700 N N . THR A 1 92 ? 38.757 25.653 -73.934 1.00 88.00 92 THR A N 1
ATOM 701 C CA . THR A 1 92 ? 37.838 24.513 -73.974 1.00 88.00 92 THR A CA 1
ATOM 702 C C . THR A 1 92 ? 38.662 23.222 -73.937 1.00 88.00 92 THR A C 1
ATOM 704 O O . THR A 1 92 ? 39.527 23.052 -74.802 1.00 88.00 92 THR A O 1
ATOM 707 N N . PRO A 1 93 ? 38.453 22.325 -72.954 1.00 87.00 93 PRO A N 1
ATOM 708 C CA . PRO A 1 93 ? 39.095 21.013 -72.951 1.00 87.00 93 PRO A CA 1
ATOM 709 C C . PRO A 1 93 ? 38.533 20.135 -74.079 1.00 87.00 93 PRO A C 1
ATOM 711 O O . PRO A 1 93 ? 37.398 20.319 -74.518 1.00 87.00 93 PRO A O 1
ATOM 714 N N . TYR A 1 94 ? 39.312 19.160 -74.543 1.00 88.00 94 TYR A N 1
ATOM 715 C CA . TYR A 1 94 ? 38.917 18.256 -75.623 1.00 88.00 94 TYR A CA 1
ATOM 716 C C . TYR A 1 94 ? 39.205 16.801 -75.241 1.00 88.00 94 TYR A C 1
ATOM 718 O O . TYR A 1 94 ? 40.343 16.345 -75.307 1.00 88.00 94 TYR A O 1
ATOM 726 N N . GLN A 1 95 ? 38.155 16.078 -74.838 1.00 86.06 95 GLN A N 1
ATOM 727 C CA . GLN A 1 95 ? 38.261 14.741 -74.236 1.00 86.06 95 GLN A CA 1
ATOM 728 C C . GLN A 1 95 ? 38.556 13.606 -75.234 1.00 86.06 95 GLN A C 1
ATOM 730 O O . GLN A 1 95 ? 38.994 12.537 -74.816 1.00 86.06 95 GLN A O 1
ATOM 735 N N . ASP A 1 96 ? 38.359 13.820 -76.539 1.00 87.81 96 ASP A N 1
ATOM 736 C CA . ASP A 1 96 ? 38.563 12.807 -77.592 1.00 87.81 96 ASP A CA 1
ATOM 737 C C . ASP A 1 96 ? 40.044 12.721 -78.024 1.00 87.81 96 ASP A C 1
ATOM 739 O O . ASP A 1 96 ? 40.414 12.857 -79.191 1.00 87.81 96 ASP A O 1
ATOM 743 N N . ILE A 1 97 ? 40.922 12.555 -77.031 1.00 87.50 97 ILE A N 1
ATOM 744 C CA . ILE A 1 97 ? 42.361 12.315 -77.180 1.00 87.50 97 ILE A CA 1
ATOM 745 C C . ILE A 1 97 ? 42.704 11.111 -76.313 1.00 87.50 97 ILE A C 1
ATOM 747 O O . ILE A 1 97 ? 42.400 11.100 -75.127 1.00 87.50 97 ILE A O 1
ATOM 751 N N . ALA A 1 98 ? 43.397 10.122 -76.871 1.00 86.00 98 ALA A N 1
ATOM 752 C CA . ALA A 1 98 ? 43.973 9.025 -76.099 1.00 86.00 98 ALA A CA 1
ATOM 753 C C . ALA A 1 98 ? 45.499 9.184 -76.029 1.00 86.00 98 ALA A C 1
ATOM 755 O O . ALA A 1 98 ? 46.171 9.220 -77.062 1.00 86.00 98 ALA A O 1
ATOM 756 N N . VAL A 1 99 ? 46.052 9.287 -74.815 1.00 86.56 99 VAL A N 1
ATOM 757 C CA . VAL A 1 99 ? 47.498 9.444 -74.577 1.00 86.56 99 VAL A CA 1
ATOM 758 C C . VAL A 1 99 ? 48.067 8.180 -73.933 1.00 86.56 99 VAL A C 1
ATOM 760 O O . VAL A 1 99 ? 47.820 7.907 -72.759 1.00 86.56 99 VAL A O 1
ATOM 763 N N . PHE A 1 100 ? 48.879 7.444 -74.692 1.00 83.75 100 PHE A N 1
ATOM 764 C CA . PHE A 1 100 ? 49.562 6.223 -74.252 1.00 83.75 100 PHE A CA 1
ATOM 765 C C . PHE A 1 100 ? 51.039 6.516 -73.937 1.00 83.75 100 PHE A C 1
ATOM 767 O O . PHE A 1 100 ? 51.925 6.247 -74.746 1.00 83.75 100 PHE A O 1
ATOM 774 N N . ASP A 1 101 ? 51.312 7.128 -72.785 1.00 79.56 101 ASP A N 1
ATOM 775 C CA . ASP A 1 101 ? 52.672 7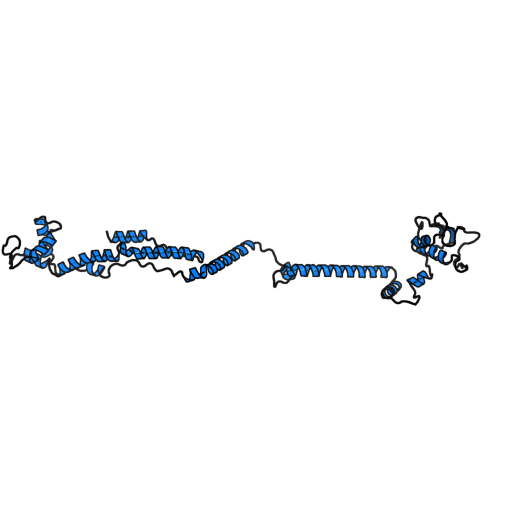.393 -72.292 1.00 79.56 101 ASP A CA 1
ATOM 776 C C . ASP A 1 101 ? 52.990 6.557 -71.035 1.00 79.56 101 ASP A C 1
ATOM 778 O O . ASP A 1 101 ? 52.204 5.714 -70.607 1.00 79.56 101 ASP A O 1
ATOM 782 N N . SER A 1 102 ? 54.151 6.790 -70.421 1.00 72.44 102 SER A N 1
ATOM 783 C CA . SER A 1 102 ? 54.542 6.099 -69.188 1.00 72.44 102 SER A CA 1
ATOM 784 C C . SER A 1 102 ? 53.600 6.361 -68.009 1.00 72.44 102 SER A C 1
ATOM 786 O O . SER A 1 102 ? 53.553 5.531 -67.114 1.00 72.44 102 SER A O 1
ATOM 788 N N . VAL A 1 103 ? 52.866 7.482 -67.994 1.00 71.94 103 VAL A N 1
ATOM 789 C CA . VAL A 1 103 ? 51.856 7.776 -66.962 1.00 71.94 103 VAL A CA 1
ATOM 790 C C . VAL A 1 103 ? 50.641 6.881 -67.175 1.00 71.94 103 VAL A C 1
ATOM 792 O O . VAL A 1 103 ? 50.187 6.240 -66.241 1.00 71.94 103 VAL A O 1
ATOM 795 N N . PHE A 1 104 ? 50.181 6.729 -68.423 1.00 71.44 104 PHE A N 1
ATOM 796 C CA . PHE A 1 104 ? 49.129 5.759 -68.742 1.00 71.44 104 PHE A CA 1
ATOM 797 C C . P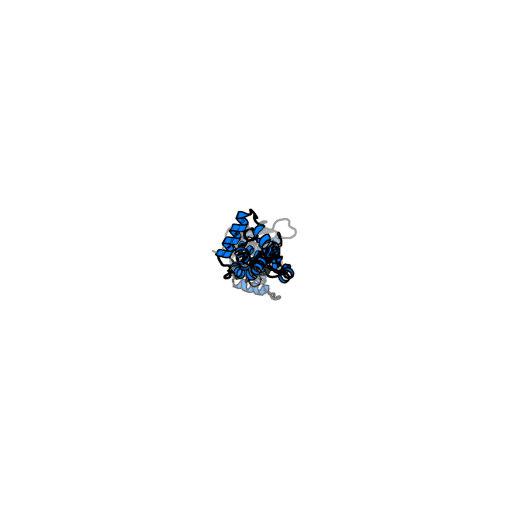HE A 1 104 ? 49.531 4.335 -68.343 1.00 71.44 104 PHE A C 1
ATOM 799 O O . PHE A 1 104 ? 48.716 3.617 -67.772 1.00 71.44 104 PHE A O 1
ATOM 806 N N . VAL A 1 105 ? 50.781 3.945 -68.617 1.00 69.94 105 VAL A N 1
ATOM 807 C CA . VAL A 1 105 ? 51.312 2.644 -68.192 1.00 69.94 105 VAL A CA 1
ATOM 808 C C . VAL A 1 105 ? 51.339 2.561 -66.668 1.00 69.94 105 VAL A C 1
ATOM 810 O O . VAL A 1 105 ? 50.695 1.690 -66.124 1.00 69.94 105 VAL A O 1
ATOM 813 N N . HIS A 1 106 ? 51.967 3.491 -65.954 1.00 64.19 106 HIS A N 1
ATOM 814 C CA . HIS A 1 106 ? 52.001 3.469 -64.487 1.00 64.19 106 HIS A CA 1
ATOM 815 C C . HIS A 1 106 ? 50.604 3.372 -63.847 1.00 64.19 106 HIS A C 1
ATOM 817 O O . HIS A 1 106 ? 50.392 2.566 -62.945 1.00 64.19 106 HIS A O 1
ATOM 823 N N . ASP A 1 107 ? 49.645 4.145 -64.354 1.00 59.84 107 ASP A N 1
ATOM 824 C CA . ASP A 1 107 ? 48.308 4.234 -63.770 1.00 59.84 107 ASP A CA 1
ATOM 825 C C . ASP A 1 107 ? 47.401 3.049 -64.155 1.00 59.84 107 ASP A C 1
ATOM 827 O O . ASP A 1 107 ? 46.415 2.794 -63.467 1.00 59.84 107 ASP A O 1
ATOM 831 N N . ASN A 1 108 ? 47.696 2.323 -65.247 1.00 55.66 108 ASN A N 1
ATOM 832 C CA . ASN A 1 108 ? 46.773 1.319 -65.812 1.00 55.66 108 ASN A CA 1
ATOM 833 C C . ASN A 1 108 ? 47.411 -0.032 -66.198 1.00 55.66 108 ASN A C 1
ATOM 835 O O . ASN A 1 108 ? 46.692 -1.006 -66.416 1.00 55.66 108 ASN A O 1
ATOM 839 N N . VAL A 1 109 ? 48.737 -0.123 -66.323 1.00 53.16 109 VAL A N 1
ATOM 840 C CA . VAL A 1 109 ? 49.489 -1.279 -66.840 1.00 53.16 109 VAL A CA 1
ATOM 841 C C . VAL A 1 109 ? 50.779 -1.496 -66.035 1.00 53.16 109 VAL A C 1
ATOM 843 O O . VAL A 1 109 ? 51.755 -0.769 -66.167 1.00 53.16 109 VAL A O 1
ATOM 846 N N . TYR A 1 110 ? 50.801 -2.569 -65.248 1.00 51.19 110 TYR A N 1
ATOM 847 C CA . TYR A 1 110 ? 51.933 -3.092 -64.473 1.00 51.19 110 TYR A CA 1
ATOM 848 C C . TYR A 1 110 ? 53.346 -2.677 -64.944 1.00 51.19 110 TYR A C 1
ATOM 850 O O . TYR A 1 110 ? 53.903 -3.274 -65.865 1.00 51.19 110 TYR A O 1
ATOM 858 N N . ALA A 1 111 ? 53.978 -1.737 -64.239 1.00 44.84 111 ALA A N 1
ATOM 859 C CA . ALA A 1 111 ? 55.435 -1.645 -64.176 1.00 44.84 111 ALA A CA 1
ATOM 860 C C . ALA A 1 111 ? 55.856 -2.320 -62.864 1.00 44.84 111 ALA A C 1
ATOM 862 O O . ALA A 1 111 ? 55.602 -1.796 -61.782 1.00 44.84 111 ALA A O 1
ATOM 863 N N . GLY A 1 112 ? 56.356 -3.554 -62.963 1.00 44.00 112 GLY A N 1
ATOM 864 C CA . GLY A 1 112 ? 56.687 -4.385 -61.807 1.00 44.00 112 GLY A CA 1
ATOM 865 C C . GLY A 1 112 ? 57.686 -3.699 -60.881 1.00 44.00 112 GLY A C 1
ATOM 866 O O . GLY A 1 112 ? 58.688 -3.197 -61.371 1.00 44.00 112 GLY A O 1
ATOM 867 N N . ASP A 1 113 ? 57.352 -3.648 -59.586 1.00 41.31 113 ASP A N 1
ATOM 868 C CA . ASP A 1 113 ? 58.293 -3.865 -58.470 1.00 41.31 113 ASP A CA 1
ATOM 869 C C . ASP A 1 113 ? 57.658 -3.719 -57.062 1.00 41.31 113 ASP A C 1
ATOM 871 O O . ASP A 1 113 ? 58.336 -3.986 -56.074 1.00 41.31 113 ASP A O 1
ATOM 875 N N . TYR A 1 114 ? 56.357 -3.404 -56.905 1.00 45.41 114 TYR A N 1
ATOM 876 C CA . TYR A 1 114 ? 55.703 -3.415 -55.577 1.00 45.41 114 TYR A CA 1
ATOM 877 C C . TYR A 1 114 ? 54.206 -3.782 -55.621 1.00 45.41 114 TYR A C 1
ATOM 879 O O . TYR A 1 114 ? 53.453 -3.267 -56.446 1.00 45.41 114 TYR A O 1
ATOM 887 N N . VAL A 1 115 ? 53.754 -4.667 -54.722 1.00 49.75 115 VAL A N 1
ATOM 888 C CA . VAL A 1 115 ? 52.345 -5.094 -54.592 1.00 49.75 115 VAL A CA 1
ATOM 889 C C . VAL A 1 115 ? 51.774 -4.539 -53.287 1.00 49.75 115 VAL A C 1
ATOM 891 O O . VAL A 1 115 ? 52.226 -4.932 -52.217 1.00 49.75 115 VAL A O 1
ATOM 894 N N . ASP A 1 116 ? 50.756 -3.683 -53.382 1.00 53.94 116 ASP A N 1
ATOM 895 C CA . ASP A 1 116 ? 49.953 -3.206 -52.246 1.00 53.94 116 ASP A CA 1
ATOM 896 C C . ASP A 1 116 ? 48.483 -3.628 -52.443 1.00 53.94 116 ASP A C 1
ATOM 898 O O . ASP A 1 116 ? 48.044 -3.893 -53.569 1.00 53.94 116 ASP A O 1
ATOM 902 N N . HIS A 1 117 ? 47.716 -3.743 -51.359 1.00 49.78 117 HIS A N 1
ATOM 903 C CA . HIS A 1 117 ? 46.320 -4.187 -51.364 1.00 49.78 117 HIS A CA 1
ATOM 904 C C . HIS A 1 117 ? 45.416 -3.236 -52.169 1.00 49.78 117 HIS A C 1
ATOM 906 O O . HIS A 1 117 ? 44.509 -3.692 -52.872 1.00 49.78 117 HIS A O 1
ATOM 912 N N . ASP A 1 118 ? 45.733 -1.940 -52.165 1.00 53.31 118 ASP A N 1
ATOM 913 C CA . ASP A 1 118 ? 45.034 -0.919 -52.953 1.00 53.31 118 ASP A CA 1
ATOM 914 C C . ASP A 1 118 ? 45.234 -1.100 -54.470 1.00 53.31 118 ASP A C 1
ATOM 916 O O . ASP A 1 118 ? 44.324 -0.845 -55.263 1.00 53.31 118 ASP A O 1
ATOM 920 N N . HIS A 1 119 ? 46.362 -1.676 -54.904 1.00 48.56 119 HIS A N 1
ATOM 921 C CA . HIS A 1 119 ? 46.623 -1.955 -56.323 1.00 48.56 119 HIS A CA 1
ATOM 922 C C . HIS A 1 119 ? 45.752 -3.094 -56.883 1.00 48.56 119 HIS A C 1
ATOM 924 O O . HIS A 1 119 ? 45.370 -3.063 -58.054 1.00 48.56 119 HIS A O 1
ATOM 930 N N . LYS A 1 120 ? 45.362 -4.079 -56.056 1.00 52.56 120 LYS A N 1
ATOM 931 C CA . LYS A 1 120 ? 44.409 -5.132 -56.466 1.00 52.56 120 LYS A CA 1
ATOM 932 C C . LYS A 1 120 ? 42.996 -4.588 -56.689 1.00 52.56 120 LYS A C 1
ATOM 934 O O . LYS A 1 120 ? 42.300 -5.099 -57.563 1.00 52.56 120 LYS A O 1
ATOM 939 N N . LYS A 1 121 ? 42.579 -3.558 -55.942 1.00 54.38 121 LYS A N 1
ATOM 940 C CA . LYS A 1 121 ? 41.274 -2.898 -56.126 1.00 54.38 121 LYS A CA 1
ATOM 941 C C . LYS A 1 121 ? 41.211 -2.111 -57.440 1.00 54.38 121 LYS A C 1
ATOM 943 O O . LYS A 1 121 ? 40.208 -2.183 -58.147 1.00 54.38 121 LYS A O 1
ATOM 948 N N . ASN A 1 122 ? 42.293 -1.428 -57.811 1.00 55.62 122 ASN A N 1
ATOM 949 C CA . ASN A 1 122 ? 42.332 -0.598 -59.021 1.00 55.62 122 ASN A CA 1
ATOM 950 C C . ASN A 1 122 ? 42.387 -1.404 -60.331 1.00 55.62 122 ASN A C 1
ATOM 952 O O . ASN A 1 122 ? 41.862 -0.953 -61.346 1.00 55.62 122 ASN A O 1
ATOM 956 N N . LEU A 1 123 ? 42.918 -2.630 -60.315 1.00 53.34 123 LEU A N 1
ATOM 957 C CA . LEU A 1 123 ? 42.910 -3.509 -61.492 1.00 53.34 123 LEU A CA 1
ATOM 958 C C . LEU A 1 123 ? 41.486 -3.843 -61.976 1.00 53.34 123 LEU A C 1
ATOM 960 O O . LEU A 1 123 ? 41.222 -3.852 -63.178 1.00 53.34 123 LEU A O 1
ATOM 964 N N . TYR A 1 124 ? 40.551 -4.077 -61.049 1.00 51.84 124 TYR A N 1
ATOM 965 C CA . TYR A 1 124 ? 39.145 -4.317 -61.395 1.00 51.84 124 TYR A CA 1
ATOM 966 C C . TYR A 1 124 ? 38.481 -3.066 -61.985 1.00 51.84 124 TYR A C 1
ATOM 968 O O . TYR A 1 124 ? 37.640 -3.178 -62.873 1.00 51.84 124 TYR A O 1
ATOM 976 N N . ARG A 1 125 ? 38.903 -1.870 -61.559 1.00 54.06 125 ARG A N 1
ATOM 977 C CA . ARG A 1 125 ? 38.367 -0.580 -62.023 1.00 54.06 125 ARG A CA 1
ATOM 978 C C . ARG A 1 125 ? 38.690 -0.296 -63.500 1.00 54.06 125 ARG A C 1
ATOM 980 O O . ARG A 1 125 ? 37.857 0.277 -64.199 1.00 54.06 125 ARG A O 1
ATOM 987 N N . VAL A 1 126 ? 39.828 -0.780 -64.009 1.00 52.88 126 VAL A N 1
ATOM 988 C CA . VAL A 1 126 ? 40.216 -0.667 -65.433 1.00 52.88 126 VAL A CA 1
ATOM 989 C C . VAL A 1 126 ? 39.314 -1.504 -66.351 1.00 52.88 126 VAL A C 1
ATOM 991 O O . VAL A 1 126 ? 38.998 -1.077 -67.458 1.00 52.88 126 VAL A O 1
ATOM 994 N N . ILE A 1 127 ? 38.860 -2.676 -65.895 1.00 55.47 127 ILE A N 1
ATOM 995 C CA . ILE A 1 127 ? 38.054 -3.600 -66.714 1.00 55.47 127 ILE A CA 1
ATOM 996 C C . ILE A 1 127 ? 36.596 -3.121 -66.847 1.00 55.47 127 ILE A C 1
ATOM 998 O O . ILE A 1 127 ? 35.959 -3.381 -67.865 1.00 55.47 127 ILE A O 1
ATOM 1002 N N . VAL A 1 128 ? 36.063 -2.405 -65.848 1.00 56.00 128 VAL A N 1
ATOM 1003 C CA . VAL A 1 128 ? 34.641 -1.999 -65.798 1.00 56.00 128 VAL A CA 1
ATOM 1004 C C . VAL A 1 128 ? 34.403 -0.586 -66.373 1.00 56.00 128 VAL A C 1
ATOM 1006 O O . VAL A 1 128 ? 33.279 -0.243 -66.736 1.00 56.00 128 VAL A O 1
ATOM 1009 N N . GLY A 1 129 ? 35.454 0.228 -66.529 1.00 56.53 129 GLY A N 1
ATOM 1010 C CA . GLY A 1 129 ? 35.362 1.597 -67.055 1.00 56.53 129 GLY A CA 1
ATOM 1011 C C . GLY A 1 129 ? 34.845 2.619 -66.030 1.00 56.53 129 GLY A C 1
ATOM 1012 O O . GLY A 1 129 ? 34.462 2.266 -64.917 1.00 56.53 129 GLY A O 1
ATOM 1013 N N . ALA A 1 130 ? 34.829 3.909 -66.398 1.00 60.09 130 ALA A N 1
ATOM 1014 C CA . ALA A 1 130 ? 34.550 5.029 -65.480 1.00 60.09 130 ALA A CA 1
ATOM 1015 C C . ALA A 1 130 ? 33.216 4.905 -64.710 1.00 60.09 130 ALA A C 1
ATOM 1017 O O . ALA A 1 130 ? 33.155 5.227 -63.527 1.00 60.09 130 ALA A O 1
ATOM 1018 N N . GLN A 1 131 ? 32.170 4.368 -65.347 1.00 58.56 131 GLN A N 1
ATOM 1019 C CA . GLN A 1 131 ? 30.879 4.110 -64.692 1.00 58.56 131 GLN A CA 1
ATOM 1020 C C . GLN A 1 131 ? 30.964 3.005 -63.627 1.00 58.56 131 GLN A C 1
ATOM 1022 O O . GLN A 1 131 ? 30.289 3.076 -62.604 1.00 58.56 131 GLN A O 1
ATOM 1027 N N . GLY A 1 132 ? 31.809 1.993 -63.837 1.00 64.12 132 GLY A N 1
ATOM 1028 C CA . GLY A 1 132 ? 32.056 0.937 -62.857 1.00 64.12 132 GLY A CA 1
ATOM 1029 C C . GLY A 1 132 ? 32.764 1.436 -61.607 1.00 64.12 132 GLY A C 1
ATOM 1030 O O . GLY A 1 132 ? 32.453 0.994 -60.505 1.00 64.12 132 GLY A O 1
ATOM 1031 N N . VAL A 1 133 ? 33.686 2.385 -61.781 1.00 69.81 133 VAL A N 1
ATOM 1032 C CA . VAL A 1 133 ? 34.385 3.040 -60.670 1.00 69.81 133 VAL A CA 1
ATOM 1033 C C . VAL A 1 133 ? 33.414 3.864 -59.832 1.00 69.81 133 VAL A C 1
ATOM 1035 O O . VAL A 1 133 ? 33.385 3.703 -58.617 1.00 69.81 133 VAL A O 1
ATOM 1038 N N . GLU A 1 134 ? 32.563 4.664 -60.478 1.00 72.00 134 GLU A N 1
ATOM 1039 C CA . GLU A 1 134 ? 31.554 5.475 -59.789 1.00 72.00 134 GLU A CA 1
ATOM 1040 C C . GLU A 1 134 ? 30.558 4.608 -58.999 1.00 72.00 134 GLU A C 1
ATOM 1042 O O . GLU A 1 134 ? 30.186 4.935 -57.873 1.00 72.00 134 GLU A O 1
ATOM 1047 N N . LEU A 1 135 ? 30.125 3.478 -59.568 1.00 73.44 135 LEU A N 1
ATOM 1048 C CA . LEU A 1 135 ? 29.237 2.542 -58.876 1.00 73.44 135 LEU A CA 1
ATOM 1049 C C . LEU A 1 135 ? 29.927 1.846 -57.698 1.00 73.44 135 LEU A C 1
ATOM 1051 O O . LEU A 1 135 ? 29.297 1.681 -56.658 1.00 73.44 135 LEU A O 1
ATOM 1055 N N . ALA A 1 136 ? 31.202 1.472 -57.833 1.00 74.50 136 ALA A N 1
ATOM 1056 C CA . ALA A 1 136 ? 31.967 0.883 -56.737 1.00 74.50 136 ALA A CA 1
ATOM 1057 C C . ALA A 1 136 ? 32.131 1.868 -55.567 1.00 74.50 136 ALA A C 1
ATOM 1059 O O . ALA A 1 136 ? 31.907 1.494 -54.423 1.00 74.50 136 ALA A O 1
ATOM 1060 N N . GLU A 1 137 ? 32.426 3.139 -55.850 1.00 80.44 137 GLU A N 1
ATOM 1061 C CA . GLU A 1 137 ? 32.529 4.180 -54.817 1.00 80.44 137 GLU A CA 1
ATOM 1062 C C . GLU A 1 137 ? 31.191 4.444 -54.118 1.00 80.44 137 GLU A C 1
ATOM 1064 O O . GLU A 1 137 ? 31.155 4.656 -52.908 1.00 80.44 137 GLU A O 1
ATOM 1069 N N . LYS A 1 138 ? 30.072 4.369 -54.850 1.00 83.75 138 LYS A N 1
ATOM 1070 C CA . LYS A 1 138 ? 28.733 4.448 -54.245 1.00 83.75 138 LYS A CA 1
ATOM 1071 C C . LYS A 1 138 ? 28.423 3.260 -53.338 1.00 83.75 138 LYS A C 1
ATOM 1073 O O . LYS A 1 138 ? 27.716 3.443 -52.353 1.00 83.75 138 LYS A O 1
ATOM 1078 N N . ILE A 1 139 ? 28.899 2.060 -53.671 1.00 84.38 139 ILE A N 1
ATOM 1079 C CA . ILE A 1 139 ? 28.734 0.879 -52.811 1.00 84.38 139 ILE A CA 1
ATOM 1080 C C . ILE A 1 139 ? 29.515 1.079 -51.513 1.00 84.38 139 ILE A C 1
ATOM 1082 O O . ILE A 1 139 ? 28.922 0.944 -50.447 1.00 84.38 139 ILE A O 1
ATOM 1086 N N . ASP A 1 140 ? 30.783 1.485 -51.607 1.00 82.06 140 ASP A N 1
ATOM 1087 C CA . ASP A 1 140 ? 31.628 1.733 -50.435 1.00 82.06 140 ASP A CA 1
ATOM 1088 C C . ASP A 1 140 ? 30.997 2.801 -49.505 1.00 82.06 140 ASP A C 1
ATOM 1090 O O . ASP A 1 140 ? 30.873 2.584 -48.301 1.00 82.06 140 ASP A O 1
ATOM 1094 N N . ASP A 1 141 ? 30.488 3.913 -50.055 1.00 91.31 141 ASP A N 1
ATOM 1095 C CA . ASP A 1 141 ? 29.793 4.959 -49.278 1.00 91.31 141 ASP A CA 1
ATOM 1096 C C . ASP A 1 141 ? 28.492 4.462 -48.617 1.00 91.31 141 ASP A C 1
ATOM 1098 O O . ASP A 1 141 ? 28.175 4.827 -47.479 1.00 91.31 141 ASP A O 1
ATOM 1102 N N . LEU A 1 142 ? 27.711 3.626 -49.310 1.00 92.50 142 LEU A N 1
ATOM 1103 C CA . LEU A 1 142 ? 26.498 3.039 -48.739 1.00 92.50 142 LEU A CA 1
ATOM 1104 C C . LEU A 1 142 ? 26.822 2.047 -47.619 1.00 92.50 142 LEU A C 1
ATOM 1106 O O . LEU A 1 142 ? 26.134 2.059 -46.595 1.00 92.50 142 LEU A O 1
ATOM 1110 N N . ASP A 1 143 ? 27.867 1.239 -47.779 1.00 91.62 143 ASP A N 1
ATOM 1111 C CA . ASP A 1 143 ? 28.328 0.304 -46.753 1.00 91.62 143 ASP A CA 1
ATOM 1112 C C . ASP A 1 143 ? 28.807 1.051 -45.500 1.00 91.62 143 ASP A C 1
ATOM 1114 O O . ASP A 1 143 ? 28.396 0.711 -44.383 1.00 91.62 143 ASP A O 1
ATOM 1118 N N . ASP A 1 144 ? 29.565 2.138 -45.667 1.00 92.69 144 ASP A N 1
ATOM 1119 C CA . ASP A 1 144 ? 29.994 3.001 -44.562 1.00 92.69 144 ASP A CA 1
ATOM 1120 C C . ASP A 1 144 ? 28.797 3.630 -43.829 1.00 92.69 144 ASP A C 1
ATOM 1122 O O . ASP A 1 144 ? 28.727 3.629 -42.590 1.00 92.69 144 ASP A O 1
ATOM 1126 N N . LYS A 1 145 ? 27.795 4.117 -44.574 1.00 93.56 145 LYS A N 1
ATOM 1127 C CA . LYS A 1 145 ? 26.553 4.661 -43.998 1.00 93.56 145 LYS A CA 1
ATOM 1128 C C . LYS A 1 145 ? 25.769 3.610 -43.221 1.00 93.56 145 LYS A C 1
ATOM 1130 O O . LYS A 1 145 ? 25.297 3.902 -42.119 1.00 93.56 145 LYS A O 1
ATOM 1135 N N . ILE A 1 146 ? 25.642 2.394 -43.755 1.00 93.81 146 ILE A N 1
ATOM 1136 C CA . ILE A 1 146 ? 24.982 1.273 -43.074 1.00 93.81 146 ILE A CA 1
ATOM 1137 C C . ILE A 1 146 ? 25.731 0.927 -41.786 1.00 93.81 146 ILE A C 1
ATOM 1139 O O . ILE A 1 146 ? 25.105 0.728 -40.740 1.00 93.81 146 ILE A O 1
ATOM 1143 N N . HIS A 1 147 ? 27.063 0.880 -41.828 1.00 93.50 147 HIS A N 1
ATOM 1144 C CA . HIS A 1 147 ? 27.870 0.551 -40.659 1.00 93.50 147 HIS A CA 1
ATOM 1145 C C . HIS A 1 147 ? 27.735 1.604 -39.550 1.00 93.50 147 HIS A C 1
ATOM 1147 O O . HIS A 1 147 ? 27.527 1.261 -38.379 1.00 93.50 147 HIS A O 1
ATOM 1153 N N . SER A 1 148 ? 27.769 2.884 -39.923 1.00 93.06 148 SER A N 1
ATOM 1154 C CA . SER A 1 148 ? 27.563 4.005 -39.003 1.00 93.06 148 SER A CA 1
ATOM 1155 C C . SER A 1 148 ? 26.160 3.984 -38.382 1.00 93.06 148 SER A C 1
ATOM 1157 O O . SER A 1 148 ? 26.023 4.022 -37.156 1.00 93.06 148 SER A O 1
ATOM 1159 N N . ALA A 1 149 ? 25.114 3.803 -39.196 1.00 93.81 149 ALA A N 1
ATOM 1160 C CA . ALA A 1 149 ? 23.733 3.722 -38.719 1.00 93.81 149 ALA A CA 1
ATOM 1161 C C . ALA A 1 149 ? 23.509 2.533 -37.769 1.00 93.81 149 ALA A C 1
ATOM 1163 O O . ALA A 1 149 ? 22.889 2.685 -36.716 1.00 93.81 149 ALA A O 1
ATOM 1164 N N . ASN A 1 150 ? 24.058 1.358 -38.086 1.00 93.69 150 ASN A N 1
ATOM 1165 C CA . ASN A 1 150 ? 23.974 0.186 -37.212 1.00 93.69 150 ASN A CA 1
ATOM 1166 C C . ASN A 1 150 ? 24.715 0.399 -35.885 1.00 93.69 150 ASN A C 1
ATOM 1168 O O . ASN A 1 150 ? 24.241 -0.038 -34.833 1.00 93.69 150 ASN A O 1
ATOM 1172 N N . THR A 1 151 ? 25.853 1.095 -35.914 1.00 93.81 151 THR A N 1
ATOM 1173 C CA . THR A 1 151 ? 26.606 1.449 -34.705 1.00 93.81 151 THR A CA 1
ATOM 1174 C C . THR A 1 151 ? 25.820 2.420 -33.822 1.00 93.81 151 THR A C 1
ATOM 1176 O O . THR A 1 151 ? 25.749 2.214 -32.607 1.00 93.81 151 THR A O 1
ATOM 1179 N N . ASP A 1 152 ? 25.168 3.426 -34.409 1.00 93.75 152 ASP A N 1
ATOM 1180 C CA . ASP A 1 152 ? 24.293 4.354 -33.682 1.00 93.75 152 ASP A CA 1
ATOM 1181 C C . ASP A 1 152 ? 23.078 3.630 -33.072 1.00 93.75 152 ASP A C 1
ATOM 1183 O O . ASP A 1 152 ? 22.804 3.774 -31.878 1.00 93.75 152 ASP A O 1
ATOM 1187 N N . ILE A 1 153 ? 22.406 2.761 -33.841 1.00 90.38 153 ILE A N 1
ATOM 1188 C CA . ILE A 1 153 ? 21.289 1.934 -33.352 1.00 90.38 153 ILE A CA 1
ATOM 1189 C C . ILE A 1 153 ? 21.730 1.066 -32.173 1.00 90.38 153 ILE A C 1
ATOM 1191 O O . ILE A 1 153 ? 21.031 1.013 -31.159 1.00 90.38 153 ILE A O 1
ATOM 1195 N N . ARG A 1 154 ? 22.887 0.398 -32.272 1.00 89.69 154 ARG A N 1
ATOM 1196 C CA . ARG A 1 154 ? 23.421 -0.431 -31.183 1.00 89.69 154 ARG A CA 1
ATOM 1197 C C . ARG A 1 154 ? 23.680 0.404 -29.932 1.00 89.69 154 ARG A C 1
ATOM 1199 O O . ARG A 1 154 ? 23.225 0.030 -28.855 1.00 89.69 154 ARG A O 1
ATOM 1206 N N . THR A 1 155 ? 24.339 1.550 -30.082 1.00 90.81 155 THR A N 1
ATOM 1207 C CA . THR A 1 155 ? 24.683 2.444 -28.965 1.00 90.81 155 THR A CA 1
ATOM 1208 C C . THR A 1 155 ? 23.428 2.964 -28.262 1.00 90.81 155 THR A C 1
ATOM 1210 O O . THR A 1 155 ? 23.324 2.918 -27.036 1.00 90.81 155 THR A O 1
ATOM 1213 N N . LYS A 1 156 ? 22.420 3.392 -29.030 1.00 88.31 156 LYS A N 1
ATOM 1214 C CA . LYS A 1 156 ? 21.127 3.836 -28.493 1.00 88.31 156 LYS A CA 1
ATOM 1215 C C . LYS A 1 156 ? 20.353 2.695 -27.836 1.00 88.31 156 LYS A C 1
ATOM 1217 O O . LYS A 1 156 ? 19.789 2.888 -26.762 1.00 88.31 156 LYS A O 1
ATOM 1222 N N . LYS A 1 157 ? 20.357 1.497 -28.428 1.00 85.88 157 LYS A N 1
ATOM 1223 C CA . LYS A 1 157 ? 19.738 0.294 -27.848 1.00 85.88 157 LYS A CA 1
ATOM 1224 C C . LYS A 1 157 ? 20.366 -0.063 -26.501 1.00 85.88 157 LYS A C 1
ATOM 1226 O O . LYS A 1 157 ? 19.633 -0.325 -25.551 1.00 85.88 157 LYS A O 1
ATOM 1231 N N . GLU A 1 158 ? 21.692 -0.019 -26.400 1.00 84.50 158 GLU A N 1
ATOM 1232 C CA . GLU A 1 158 ? 22.408 -0.225 -25.138 1.00 84.50 158 GLU A CA 1
ATOM 1233 C C . GLU A 1 158 ? 22.050 0.848 -24.103 1.00 84.50 158 GLU A C 1
ATOM 1235 O O . GLU A 1 158 ? 21.731 0.510 -22.963 1.00 84.50 158 GLU A O 1
ATOM 1240 N N . ALA A 1 159 ? 22.020 2.125 -24.493 1.00 85.50 159 ALA A N 1
ATOM 1241 C CA . ALA A 1 159 ? 21.643 3.216 -23.596 1.00 85.50 159 ALA A CA 1
ATOM 1242 C C . ALA A 1 159 ? 20.220 3.046 -23.036 1.00 85.50 159 ALA A C 1
ATOM 1244 O O . ALA A 1 159 ? 20.028 3.130 -21.825 1.00 85.50 159 ALA A O 1
ATOM 1245 N N . VAL A 1 160 ? 19.234 2.733 -23.886 1.00 82.69 160 VAL A N 1
ATOM 1246 C CA . VAL A 1 160 ? 17.851 2.498 -23.435 1.00 82.69 160 VAL A CA 1
ATOM 1247 C C . VAL A 1 160 ? 17.759 1.241 -22.573 1.00 82.69 160 VAL A C 1
ATOM 1249 O O . VAL A 1 160 ? 17.058 1.256 -21.568 1.00 82.69 160 VAL A O 1
ATOM 1252 N N . SER A 1 161 ? 18.501 0.175 -22.892 1.00 78.25 161 SER A N 1
ATOM 1253 C CA . SER A 1 161 ? 18.488 -1.054 -22.085 1.00 78.25 161 SER A CA 1
ATOM 1254 C C . SER A 1 161 ? 18.992 -0.860 -20.649 1.00 78.25 161 SER A C 1
ATOM 1256 O O . SER A 1 161 ? 18.555 -1.583 -19.762 1.00 78.25 161 SER A O 1
ATOM 1258 N N . ARG A 1 162 ? 19.863 0.132 -20.400 1.00 79.38 162 ARG A N 1
ATOM 1259 C CA . ARG A 1 162 ? 20.337 0.484 -19.046 1.00 79.38 162 ARG A CA 1
ATOM 1260 C C . ARG A 1 162 ? 19.296 1.238 -18.219 1.00 79.38 162 ARG A C 1
ATOM 1262 O O . ARG A 1 162 ? 19.349 1.183 -16.997 1.00 79.38 162 ARG A O 1
ATOM 1269 N N . THR A 1 163 ? 18.389 1.955 -18.876 1.00 78.50 163 THR A N 1
ATOM 1270 C CA . THR A 1 163 ? 17.347 2.767 -18.225 1.00 78.50 163 THR A CA 1
ATOM 1271 C C . THR A 1 163 ? 15.998 2.045 -18.185 1.00 78.50 163 THR A C 1
ATOM 1273 O O . THR A 1 163 ? 15.127 2.395 -17.390 1.00 78.50 163 THR A O 1
ATOM 1276 N N . ALA A 1 164 ? 15.801 1.049 -19.050 1.00 75.31 164 ALA A N 1
ATOM 1277 C CA . ALA A 1 164 ? 14.582 0.260 -19.099 1.00 75.31 164 ALA A CA 1
ATOM 1278 C C . ALA A 1 164 ? 14.407 -0.583 -17.819 1.00 75.31 164 ALA A C 1
ATOM 1280 O O . ALA A 1 164 ? 15.393 -1.036 -17.234 1.00 75.31 164 ALA A O 1
ATOM 1281 N N . PRO A 1 165 ? 13.159 -0.838 -17.388 1.00 75.62 165 PRO A N 1
ATOM 1282 C CA . PRO A 1 165 ? 12.889 -1.702 -16.243 1.00 75.62 165 PRO A CA 1
ATOM 1283 C C . PRO A 1 165 ? 13.450 -3.120 -16.432 1.00 75.62 165 PRO A C 1
ATOM 1285 O O . PRO A 1 165 ? 13.350 -3.703 -17.515 1.00 75.62 165 PRO A O 1
ATOM 1288 N N . ASN A 1 166 ? 13.999 -3.694 -15.357 1.00 70.88 166 ASN A N 1
ATOM 1289 C CA . ASN A 1 166 ? 14.555 -5.049 -15.362 1.00 70.88 166 ASN A CA 1
ATOM 1290 C C . ASN A 1 166 ? 13.521 -6.083 -15.844 1.00 70.88 166 ASN A C 1
ATOM 1292 O O . ASN A 1 166 ? 12.386 -6.107 -15.372 1.00 70.88 166 ASN A O 1
ATOM 1296 N N . GLY A 1 167 ? 13.934 -6.966 -16.759 1.00 74.81 167 GLY A N 1
ATOM 1297 C CA . GLY A 1 167 ? 13.101 -8.059 -17.280 1.00 74.81 167 GLY A CA 1
ATOM 1298 C C . GLY A 1 167 ? 12.237 -7.711 -18.498 1.00 74.81 167 GLY A C 1
ATOM 1299 O O . GLY A 1 167 ? 11.501 -8.573 -18.974 1.00 74.81 167 GLY A O 1
ATOM 1300 N N . VAL A 1 168 ? 12.332 -6.490 -19.037 1.00 76.75 168 VAL A N 1
ATOM 1301 C CA . VAL A 1 168 ? 11.560 -6.057 -20.213 1.00 76.75 168 VAL A CA 1
ATOM 1302 C C . VAL A 1 168 ? 12.458 -5.982 -21.449 1.00 76.75 168 VAL A C 1
ATOM 1304 O O . VAL A 1 168 ? 13.539 -5.397 -21.420 1.00 76.75 168 VAL A O 1
ATOM 1307 N N . THR A 1 169 ? 12.012 -6.557 -22.569 1.00 80.06 169 THR A N 1
ATOM 1308 C CA . THR A 1 169 ? 12.704 -6.398 -23.856 1.00 80.06 169 THR A CA 1
ATOM 1309 C C . THR A 1 169 ? 12.434 -5.008 -24.439 1.00 80.06 169 THR A C 1
ATOM 1311 O O . THR A 1 169 ? 11.334 -4.472 -24.306 1.00 80.06 169 THR A O 1
ATOM 1314 N N . LEU A 1 170 ? 13.410 -4.419 -25.141 1.00 79.00 170 LEU A N 1
ATOM 1315 C CA . LEU A 1 170 ? 13.252 -3.090 -25.758 1.00 79.00 170 LEU A CA 1
ATOM 1316 C C . LEU A 1 170 ? 12.015 -3.009 -26.673 1.00 79.00 170 LEU A C 1
ATOM 1318 O O . LEU A 1 170 ? 11.307 -2.007 -26.687 1.00 79.00 170 LEU A O 1
ATOM 1322 N N . GLU A 1 171 ? 11.730 -4.079 -27.412 1.00 80.38 171 GLU A N 1
ATOM 1323 C CA . GLU A 1 171 ? 10.565 -4.163 -28.298 1.00 80.38 171 GLU A CA 1
ATOM 1324 C C . GLU A 1 171 ? 9.235 -4.151 -27.541 1.00 80.38 171 GLU A C 1
ATOM 1326 O O . GLU A 1 171 ? 8.255 -3.600 -28.038 1.00 80.38 171 GLU A O 1
ATOM 1331 N N . ALA A 1 172 ? 9.185 -4.752 -26.349 1.00 80.62 172 ALA A N 1
ATOM 1332 C CA . ALA A 1 172 ? 8.012 -4.681 -25.489 1.00 80.62 172 ALA A CA 1
ATOM 1333 C C . ALA A 1 172 ? 7.859 -3.272 -24.906 1.00 80.62 172 ALA A C 1
ATOM 1335 O O . ALA A 1 172 ? 6.756 -2.734 -24.927 1.00 80.62 172 ALA A O 1
ATOM 1336 N N . TYR A 1 173 ? 8.964 -2.655 -24.474 1.00 80.62 173 TYR A N 1
ATOM 1337 C CA . TYR A 1 173 ? 8.982 -1.299 -23.922 1.00 80.62 173 TYR A CA 1
ATOM 1338 C C . TYR A 1 173 ? 8.477 -0.247 -24.922 1.00 80.62 173 TYR A C 1
ATOM 1340 O O . TYR A 1 173 ? 7.628 0.570 -24.585 1.00 80.62 173 TYR A O 1
ATOM 1348 N N . LEU A 1 174 ? 8.916 -0.309 -26.185 1.00 82.38 174 LEU A N 1
ATOM 1349 C CA . LEU A 1 174 ? 8.465 0.617 -27.236 1.00 82.38 174 LEU A CA 1
ATOM 1350 C C . LEU A 1 174 ? 6.970 0.493 -27.575 1.00 82.38 174 LEU A C 1
ATOM 1352 O O . LEU A 1 174 ? 6.397 1.405 -28.165 1.00 82.38 174 LEU A O 1
ATOM 1356 N N . LYS A 1 175 ? 6.332 -0.630 -27.227 1.00 85.50 175 LYS A N 1
ATOM 1357 C CA . LYS A 1 175 ? 4.895 -0.863 -27.442 1.00 85.50 175 LYS A CA 1
ATOM 1358 C C . LYS A 1 175 ? 4.034 -0.401 -26.268 1.00 85.50 175 LYS A C 1
ATOM 1360 O O . LYS A 1 175 ? 2.807 -0.485 -26.359 1.00 85.50 175 LYS A O 1
ATOM 1365 N N . TRP A 1 176 ? 4.642 0.032 -25.165 1.00 83.25 176 TRP A N 1
ATOM 1366 C CA . TRP A 1 176 ? 3.895 0.493 -24.004 1.00 83.25 176 TRP A CA 1
ATOM 1367 C C . TRP A 1 176 ? 3.092 1.737 -24.351 1.00 83.25 176 TRP A C 1
ATOM 1369 O O . TRP A 1 176 ? 3.580 2.668 -24.989 1.00 83.25 176 TRP A O 1
ATOM 1379 N N . LYS A 1 177 ? 1.833 1.732 -23.923 1.00 82.44 177 LYS A N 1
ATOM 1380 C CA . LYS A 1 177 ? 0.958 2.892 -24.017 1.00 82.44 177 LYS A CA 1
ATOM 1381 C C . LYS A 1 177 ? 0.907 3.576 -22.656 1.00 82.44 177 LYS A C 1
ATOM 1383 O O . LYS A 1 177 ? 0.922 2.870 -21.646 1.00 82.44 177 LYS A O 1
ATOM 1388 N N . PRO A 1 178 ? 0.841 4.914 -22.623 1.00 78.31 178 PRO A N 1
ATOM 1389 C CA . PRO A 1 178 ? 0.592 5.624 -21.382 1.00 78.31 178 PRO A CA 1
ATOM 1390 C C . PRO A 1 178 ? -0.739 5.147 -20.795 1.00 78.31 178 PRO A C 1
ATOM 1392 O O . PRO A 1 178 ? -1.754 5.100 -21.488 1.00 78.31 178 PRO A O 1
ATOM 1395 N N . ASP A 1 179 ? -0.705 4.743 -19.530 1.00 83.38 179 ASP A N 1
ATOM 1396 C CA . ASP A 1 179 ? -1.900 4.415 -18.763 1.00 83.38 179 ASP A CA 1
ATOM 1397 C C . ASP A 1 179 ? -2.440 5.718 -18.168 1.00 83.38 179 ASP A C 1
ATOM 1399 O O . ASP A 1 179 ? -1.806 6.322 -17.303 1.00 83.38 179 ASP A O 1
ATOM 1403 N N . GLU A 1 180 ? -3.598 6.169 -18.651 1.00 83.69 180 GLU A N 1
ATOM 1404 C CA .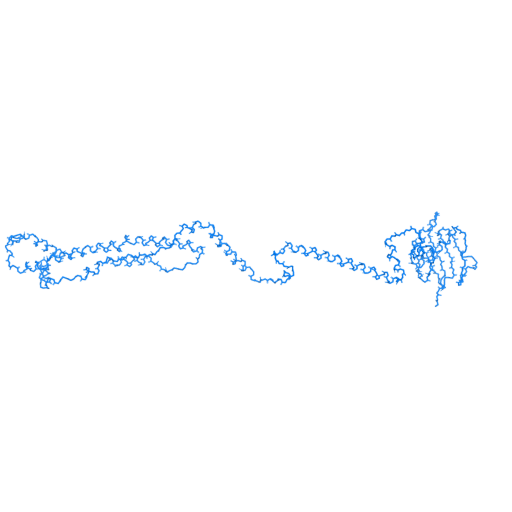 GLU A 1 180 ? -4.242 7.411 -18.199 1.00 83.69 180 GLU A CA 1
ATOM 1405 C C . GLU A 1 180 ? -4.568 7.392 -16.698 1.00 83.69 180 GLU A C 1
ATOM 1407 O O . GLU A 1 180 ? -4.705 8.444 -16.078 1.00 83.69 180 GLU A O 1
ATOM 1412 N N . ASN A 1 181 ? -4.649 6.202 -16.095 1.00 87.19 181 ASN A N 1
ATOM 1413 C CA . ASN A 1 181 ? -4.998 6.008 -14.694 1.00 87.19 181 ASN A CA 1
ATOM 1414 C C . ASN A 1 181 ? -3.784 5.627 -13.821 1.00 87.19 181 ASN A C 1
ATOM 1416 O O . ASN A 1 181 ? -3.946 5.139 -12.700 1.00 87.19 181 ASN A O 1
ATOM 1420 N N . ILE A 1 182 ? -2.558 5.820 -14.328 1.00 86.81 182 ILE A N 1
ATOM 1421 C CA . ILE A 1 182 ? -1.327 5.427 -13.630 1.00 86.81 182 ILE A CA 1
ATOM 1422 C C . ILE A 1 182 ? -1.166 6.129 -12.280 1.00 86.81 182 ILE A C 1
ATOM 1424 O O . ILE A 1 182 ? -0.766 5.494 -11.309 1.00 86.81 182 ILE A O 1
ATOM 1428 N N . GLU A 1 183 ? -1.536 7.407 -12.190 1.00 86.62 183 GLU A N 1
ATOM 1429 C CA . GLU A 1 183 ? -1.382 8.195 -10.966 1.00 86.62 183 GLU A CA 1
ATOM 1430 C C . GLU A 1 183 ? -2.268 7.655 -9.838 1.00 86.62 183 GLU A C 1
ATOM 1432 O O . GLU A 1 183 ? -1.806 7.471 -8.714 1.00 86.62 183 GLU A O 1
ATOM 1437 N N . ASN A 1 184 ? -3.516 7.290 -10.145 1.00 87.81 184 ASN A N 1
ATOM 1438 C CA . ASN A 1 184 ? -4.414 6.692 -9.157 1.00 87.81 184 ASN A CA 1
ATOM 1439 C C . ASN A 1 184 ? -3.899 5.324 -8.692 1.00 87.81 184 ASN A C 1
ATOM 1441 O O . ASN A 1 184 ? -3.898 5.048 -7.494 1.00 87.81 184 ASN A O 1
ATOM 1445 N N . LYS A 1 185 ? -3.374 4.497 -9.607 1.00 87.50 185 LYS A N 1
ATOM 1446 C CA . LYS A 1 185 ? -2.754 3.208 -9.251 1.00 87.50 185 LYS A CA 1
ATOM 1447 C C . LYS A 1 185 ? -1.521 3.384 -8.362 1.00 87.50 185 LYS A C 1
ATOM 1449 O O . LYS A 1 185 ? -1.336 2.624 -7.412 1.00 87.50 185 LYS A O 1
ATOM 1454 N N . ILE A 1 186 ? -0.685 4.384 -8.649 1.00 88.62 186 ILE A N 1
ATOM 1455 C CA . ILE A 1 186 ? 0.471 4.738 -7.814 1.00 88.62 186 ILE A CA 1
ATOM 1456 C C . ILE A 1 186 ? -0.005 5.175 -6.426 1.00 88.62 186 ILE A C 1
ATOM 1458 O O . ILE A 1 186 ? 0.527 4.701 -5.424 1.00 88.62 186 ILE A O 1
ATOM 1462 N N . GLN A 1 187 ? -1.030 6.024 -6.342 1.00 88.62 187 GLN A N 1
ATOM 1463 C CA . GLN A 1 187 ? -1.587 6.463 -5.063 1.00 88.62 187 GLN A CA 1
ATOM 1464 C C . GLN A 1 187 ? -2.171 5.304 -4.246 1.00 88.62 187 GLN A C 1
ATOM 1466 O O . GLN A 1 187 ? -1.917 5.230 -3.044 1.00 88.62 187 GLN A O 1
ATOM 1471 N N . GLU A 1 188 ? -2.907 4.381 -4.868 1.00 87.88 188 GLU A N 1
ATOM 1472 C CA . GLU A 1 188 ? -3.423 3.176 -4.206 1.00 87.88 188 GLU A CA 1
ATOM 1473 C C . GLU A 1 188 ? -2.290 2.307 -3.651 1.00 87.88 188 GLU A C 1
ATOM 1475 O O . GLU A 1 188 ? -2.309 1.942 -2.474 1.00 87.88 188 GLU A O 1
ATOM 1480 N N . LYS A 1 189 ? -1.255 2.038 -4.457 1.00 89.31 189 LYS A N 1
ATOM 1481 C CA . LYS A 1 189 ? -0.101 1.245 -4.014 1.00 89.31 189 LYS A CA 1
ATOM 1482 C C . LYS A 1 189 ? 0.735 1.942 -2.948 1.00 89.31 189 LYS A C 1
ATOM 1484 O O . LYS A 1 189 ? 1.181 1.288 -2.011 1.00 89.31 189 LYS A O 1
ATOM 1489 N N . ASN A 1 190 ? 0.892 3.259 -3.017 1.00 88.06 190 ASN A N 1
ATOM 1490 C CA . ASN A 1 190 ? 1.571 4.022 -1.971 1.00 88.06 190 ASN A CA 1
ATOM 1491 C C . ASN A 1 190 ? 0.794 4.002 -0.649 1.00 88.06 190 ASN A C 1
ATOM 1493 O O . ASN A 1 190 ? 1.406 3.866 0.414 1.00 88.06 190 ASN A O 1
ATOM 1497 N N . LYS A 1 191 ? -0.545 4.085 -0.697 1.00 83.75 191 LYS A N 1
ATOM 1498 C CA . LYS A 1 191 ? -1.398 3.897 0.488 1.00 83.75 191 LYS A CA 1
ATOM 1499 C C . LYS A 1 191 ? -1.208 2.502 1.085 1.00 83.75 191 LYS A C 1
ATOM 1501 O O . LYS A 1 191 ? -1.029 2.388 2.295 1.00 83.75 191 LYS A O 1
ATOM 1506 N N . GLU A 1 192 ? -1.182 1.464 0.250 1.00 84.12 192 GLU A N 1
ATOM 1507 C CA . GLU A 1 192 ? -0.926 0.082 0.678 1.00 84.12 192 GLU A CA 1
ATOM 1508 C C . GLU A 1 192 ? 0.449 -0.056 1.358 1.00 84.12 192 GLU A C 1
ATOM 1510 O O . GLU A 1 192 ? 0.533 -0.559 2.478 1.00 84.12 192 GLU A O 1
ATOM 1515 N N . ILE A 1 193 ? 1.513 0.477 0.745 1.00 85.94 193 ILE A N 1
ATOM 1516 C CA . ILE A 1 193 ? 2.873 0.472 1.312 1.00 85.94 193 ILE A CA 1
ATOM 1517 C C . ILE A 1 193 ? 2.918 1.214 2.649 1.00 85.94 193 ILE A C 1
ATOM 1519 O O . ILE A 1 193 ? 3.479 0.699 3.613 1.00 85.94 193 ILE A O 1
ATOM 1523 N N . THR A 1 194 ? 2.304 2.394 2.736 1.00 82.88 194 THR A N 1
ATOM 1524 C CA . THR A 1 194 ? 2.289 3.194 3.971 1.00 82.88 194 THR A CA 1
ATOM 1525 C C . THR A 1 194 ? 1.549 2.462 5.093 1.00 82.88 194 THR A C 1
ATOM 1527 O O . THR A 1 194 ? 1.984 2.487 6.244 1.00 82.88 194 THR A O 1
ATOM 1530 N N . ASN A 1 195 ? 0.453 1.767 4.778 1.00 79.31 195 ASN A N 1
ATOM 1531 C CA . ASN A 1 195 ? -0.276 0.956 5.753 1.00 79.31 195 ASN A CA 1
ATOM 1532 C C . ASN A 1 195 ? 0.560 -0.238 6.244 1.00 79.31 195 ASN A C 1
ATOM 1534 O O . ASN A 1 195 ? 0.601 -0.506 7.447 1.00 79.31 195 ASN A O 1
ATOM 1538 N N . LEU A 1 196 ? 1.277 -0.918 5.344 1.00 80.25 196 LEU A N 1
ATOM 1539 C CA . LEU A 1 196 ? 2.188 -2.010 5.703 1.00 80.25 196 LEU A CA 1
ATOM 1540 C C . LEU A 1 196 ? 3.374 -1.517 6.545 1.00 80.25 196 LEU A C 1
ATOM 1542 O O . LEU A 1 196 ? 3.701 -2.136 7.554 1.00 80.25 196 LEU A O 1
ATOM 1546 N N . GLN A 1 197 ? 3.982 -0.384 6.187 1.00 81.81 197 GLN A N 1
ATOM 1547 C CA . GLN A 1 197 ? 5.064 0.233 6.962 1.00 81.81 197 GLN A CA 1
ATOM 1548 C C . GLN A 1 197 ? 4.601 0.619 8.366 1.00 81.81 197 GLN A C 1
ATOM 1550 O O . GLN A 1 197 ? 5.243 0.239 9.341 1.00 81.81 197 GLN A O 1
ATOM 1555 N N . ARG A 1 198 ? 3.440 1.274 8.490 1.00 76.19 198 ARG A N 1
ATOM 1556 C CA . ARG A 1 198 ? 2.845 1.603 9.794 1.00 76.19 198 ARG A CA 1
ATOM 1557 C C . ARG A 1 198 ? 2.598 0.350 10.637 1.00 76.19 198 ARG A C 1
ATOM 1559 O O . ARG A 1 198 ? 2.812 0.374 11.846 1.00 76.19 198 ARG A O 1
ATOM 1566 N N . THR A 1 199 ? 2.158 -0.740 10.009 1.00 73.12 199 THR A N 1
ATOM 1567 C CA . THR A 1 199 ? 1.963 -2.036 10.679 1.00 73.12 199 THR A CA 1
ATOM 1568 C C . THR A 1 199 ? 3.288 -2.594 11.196 1.00 73.12 199 THR A C 1
ATOM 1570 O O . THR A 1 199 ? 3.360 -3.015 12.346 1.00 73.12 199 THR A O 1
ATOM 1573 N N . LEU A 1 200 ? 4.349 -2.539 10.385 1.00 77.25 200 LEU A N 1
ATOM 1574 C CA . LEU A 1 200 ? 5.685 -2.994 10.773 1.00 77.25 200 LEU A CA 1
ATOM 1575 C C . LEU A 1 200 ? 6.272 -2.158 11.918 1.00 77.25 200 LEU A C 1
ATOM 1577 O O . LEU A 1 200 ? 6.739 -2.728 12.903 1.00 77.25 200 LEU A O 1
ATOM 1581 N N . GLU A 1 201 ? 6.198 -0.831 11.831 1.00 78.31 201 GLU A N 1
ATOM 1582 C CA . GLU A 1 201 ? 6.680 0.089 12.872 1.00 78.31 201 GLU A CA 1
ATOM 1583 C C . GLU A 1 201 ? 5.957 -0.123 14.203 1.00 78.31 201 GLU A C 1
ATOM 1585 O O . GLU A 1 201 ? 6.578 -0.110 15.265 1.00 78.31 201 GLU A O 1
ATOM 1590 N N . LYS A 1 202 ? 4.648 -0.381 14.147 1.00 75.75 202 LYS A N 1
ATOM 1591 C CA . LYS A 1 202 ? 3.810 -0.594 15.328 1.00 75.75 202 LYS A CA 1
ATOM 1592 C C . LYS A 1 202 ? 3.664 -2.067 15.710 1.00 75.75 202 LYS A C 1
ATOM 1594 O O . LYS A 1 202 ? 2.800 -2.387 16.519 1.00 75.75 202 LYS A O 1
ATOM 1599 N N . THR A 1 203 ? 4.500 -2.973 15.193 1.00 76.62 203 THR A N 1
ATOM 1600 C CA . THR A 1 203 ? 4.388 -4.425 15.453 1.00 76.62 203 THR A CA 1
ATOM 1601 C C . THR A 1 203 ? 4.377 -4.753 16.948 1.00 76.62 203 THR A C 1
ATOM 1603 O O . THR A 1 203 ? 3.557 -5.545 17.406 1.00 76.62 203 THR A O 1
ATOM 1606 N N . THR A 1 204 ? 5.259 -4.132 17.731 1.00 75.00 204 THR A N 1
ATOM 1607 C CA . THR A 1 204 ? 5.342 -4.333 19.188 1.00 75.00 204 THR A CA 1
ATOM 1608 C C . THR A 1 204 ? 4.117 -3.783 19.923 1.00 75.00 204 THR A C 1
ATOM 1610 O O . THR A 1 204 ? 3.632 -4.395 20.876 1.00 75.00 204 THR A O 1
ATOM 1613 N N . GLU A 1 205 ? 3.567 -2.657 19.467 1.00 77.62 205 GLU A N 1
ATOM 1614 C CA . GLU A 1 205 ? 2.314 -2.102 19.988 1.00 77.62 205 GLU A CA 1
ATOM 1615 C C . GLU A 1 205 ? 1.124 -3.005 19.643 1.00 77.62 205 GLU A C 1
ATOM 1617 O O . GLU A 1 205 ? 0.341 -3.341 20.522 1.00 77.62 205 GLU A O 1
ATOM 1622 N N . ILE A 1 206 ? 1.025 -3.482 18.402 1.00 78.12 206 ILE A N 1
ATOM 1623 C CA . ILE A 1 206 ? -0.020 -4.414 17.955 1.00 78.12 206 ILE A CA 1
ATOM 1624 C C . ILE A 1 206 ? 0.020 -5.710 18.773 1.00 78.12 206 ILE A C 1
ATOM 1626 O O . ILE A 1 206 ? -1.024 -6.191 19.198 1.00 78.12 206 ILE A O 1
ATOM 1630 N N . GLN A 1 207 ? 1.210 -6.260 19.035 1.00 77.00 207 GLN A N 1
ATOM 1631 C CA . GLN A 1 207 ? 1.367 -7.475 19.845 1.00 77.00 207 GLN A CA 1
ATOM 1632 C C . GLN A 1 207 ? 1.051 -7.264 21.331 1.00 77.00 207 GLN A C 1
ATOM 1634 O O . GLN A 1 207 ? 0.634 -8.204 22.004 1.00 77.00 207 GLN A O 1
ATOM 1639 N N . SER A 1 208 ? 1.267 -6.057 21.859 1.00 79.88 208 SER A N 1
ATOM 1640 C CA . SER A 1 208 ? 1.011 -5.745 23.272 1.00 79.88 208 SER A CA 1
ATOM 1641 C C . SER A 1 208 ? -0.422 -5.283 23.545 1.00 79.88 208 SER A C 1
ATOM 1643 O O . SER A 1 208 ? -0.881 -5.367 24.687 1.00 79.88 208 SER A O 1
ATOM 1645 N N . LYS A 1 209 ? -1.150 -4.803 22.530 1.00 82.31 209 LYS A N 1
ATOM 1646 C CA . LYS A 1 209 ? -2.555 -4.406 22.662 1.00 82.31 209 LYS A CA 1
ATOM 1647 C C . LYS A 1 209 ? -3.467 -5.632 22.638 1.00 82.31 209 LYS A C 1
ATOM 1649 O O . LYS A 1 209 ? -3.429 -6.454 21.730 1.00 82.31 209 LYS A O 1
ATOM 1654 N N . GLY A 1 210 ? -4.310 -5.735 23.663 1.00 80.81 210 GLY A N 1
ATOM 1655 C CA . GLY A 1 210 ? -5.294 -6.805 23.792 1.00 80.81 210 GLY A CA 1
ATOM 1656 C C . GLY A 1 210 ? -6.505 -6.647 22.868 1.00 80.81 210 GLY A C 1
ATOM 1657 O O . GLY A 1 210 ? -6.702 -5.624 22.208 1.00 80.81 210 GLY A O 1
ATOM 1658 N N . LEU A 1 211 ? -7.344 -7.683 22.870 1.00 85.62 211 LEU A N 1
ATOM 1659 C CA . LEU A 1 211 ? -8.634 -7.695 22.184 1.00 85.62 211 LEU A CA 1
ATOM 1660 C C . LEU A 1 211 ? -9.666 -6.824 22.918 1.00 85.62 211 LEU A C 1
ATOM 1662 O O . LEU A 1 211 ? -9.562 -6.583 24.123 1.00 85.62 211 LEU A O 1
ATOM 1666 N N . LEU A 1 212 ? -10.694 -6.393 22.183 1.00 87.38 212 LEU A N 1
ATOM 1667 C CA . LEU A 1 212 ? -11.872 -5.755 22.769 1.00 87.38 212 LEU A CA 1
ATOM 1668 C C . LEU A 1 212 ? -12.551 -6.709 23.755 1.00 87.38 212 LEU A C 1
ATOM 1670 O O . LEU A 1 212 ? -12.688 -7.906 23.495 1.00 87.38 212 LEU A O 1
ATOM 1674 N N . SER A 1 213 ? -12.998 -6.165 24.882 1.00 88.75 213 SER A N 1
ATOM 1675 C CA . SER A 1 213 ? -13.678 -6.931 25.925 1.00 88.75 213 SER A CA 1
ATOM 1676 C C . SER A 1 213 ? -15.191 -6.794 25.797 1.00 88.75 213 SER A C 1
ATOM 1678 O O . SER A 1 213 ? -15.706 -5.716 25.508 1.00 88.75 213 SER A O 1
ATOM 1680 N N . LYS A 1 214 ? -15.937 -7.879 26.022 1.00 87.94 214 LYS A N 1
ATOM 1681 C CA . LYS A 1 214 ? -17.403 -7.824 25.998 1.00 87.94 214 LYS A CA 1
ATOM 1682 C C . LYS A 1 214 ? -17.908 -6.962 27.159 1.00 87.94 214 LYS A C 1
ATOM 1684 O O . LYS A 1 214 ? -17.527 -7.183 28.304 1.00 87.94 214 LYS A O 1
ATOM 1689 N N . ILE A 1 215 ? -18.795 -6.016 26.862 1.00 88.06 215 ILE A N 1
ATOM 1690 C CA . ILE A 1 215 ? -19.485 -5.223 27.882 1.00 88.06 215 ILE A CA 1
ATOM 1691 C C . ILE A 1 215 ? -20.536 -6.125 28.540 1.00 88.06 215 ILE A C 1
ATOM 1693 O O . ILE A 1 215 ? -21.458 -6.594 27.872 1.00 88.06 215 ILE A O 1
ATOM 1697 N N . ALA A 1 216 ? -20.366 -6.406 29.831 1.00 87.56 216 ALA A N 1
ATOM 1698 C CA . ALA A 1 216 ? -21.323 -7.153 30.640 1.00 87.56 216 ALA A CA 1
ATOM 1699 C C . ALA A 1 216 ? -22.105 -6.165 31.505 1.00 87.56 216 ALA A C 1
ATOM 1701 O O . ALA A 1 216 ? -21.521 -5.502 32.359 1.00 87.56 216 ALA A O 1
ATOM 1702 N N . LEU A 1 217 ? -23.405 -6.034 31.246 1.00 88.38 217 LEU A N 1
ATOM 1703 C CA . LEU A 1 217 ? -24.280 -5.205 32.067 1.00 88.38 217 LEU A CA 1
ATOM 1704 C C . LEU A 1 217 ? -24.589 -5.920 33.392 1.00 88.38 217 LEU A C 1
ATOM 1706 O O . LEU A 1 217 ? -24.628 -7.151 33.402 1.00 88.38 217 LEU A O 1
ATOM 1710 N N . PRO A 1 218 ? -24.801 -5.190 34.500 1.00 89.31 218 PRO A N 1
ATOM 1711 C CA . PRO A 1 218 ? -25.122 -5.813 35.774 1.00 89.31 218 PRO A CA 1
ATOM 1712 C C . PRO A 1 218 ? -26.528 -6.415 35.749 1.00 89.31 218 PRO A C 1
ATOM 1714 O O . PRO A 1 218 ? -27.485 -5.774 35.303 1.00 89.31 218 PRO A O 1
ATOM 1717 N N . ASP A 1 219 ? -26.647 -7.634 36.265 1.00 88.38 219 ASP A N 1
ATOM 1718 C CA . ASP A 1 219 ? -27.913 -8.350 36.373 1.00 88.38 219 ASP A CA 1
ATOM 1719 C C . ASP A 1 219 ? -28.554 -8.147 37.752 1.00 88.38 219 ASP A C 1
ATOM 1721 O O . ASP A 1 219 ? -27.886 -7.875 38.753 1.00 88.38 219 ASP A O 1
ATOM 1725 N N . PHE A 1 220 ? -29.876 -8.310 37.815 1.00 85.81 220 PHE A N 1
ATOM 1726 C CA . PHE A 1 220 ? -30.594 -8.333 39.087 1.00 85.81 220 PHE A CA 1
ATOM 1727 C C . PHE A 1 220 ? -30.162 -9.530 39.954 1.00 85.81 220 PHE A C 1
ATOM 1729 O O . PHE A 1 220 ? -29.788 -10.579 39.417 1.00 85.81 220 PHE A O 1
ATOM 1736 N N . PRO A 1 221 ? -30.282 -9.428 41.294 1.00 86.75 221 PRO A N 1
ATOM 1737 C CA . PRO A 1 221 ? -30.090 -10.570 42.182 1.00 86.75 221 PRO A CA 1
ATOM 1738 C C . PRO A 1 221 ? -30.954 -11.761 41.746 1.00 86.75 221 PRO A C 1
ATOM 1740 O O . PRO A 1 221 ? -32.143 -11.605 41.464 1.00 86.75 221 PRO A O 1
ATOM 1743 N N . SER A 1 222 ? -30.386 -12.968 41.720 1.00 86.31 222 SER A N 1
ATOM 1744 C CA . SER A 1 222 ? -31.090 -14.177 41.256 1.00 86.31 222 SER A CA 1
ATOM 1745 C C . SER A 1 222 ? -32.326 -14.529 42.095 1.00 86.31 222 SER A C 1
ATOM 1747 O O . SER A 1 222 ? -33.260 -15.166 41.611 1.00 86.31 222 SER A O 1
ATOM 1749 N N . ASP A 1 223 ? -32.360 -14.084 43.349 1.00 83.44 223 ASP A N 1
ATOM 1750 C CA . ASP A 1 223 ? -33.469 -14.250 44.281 1.00 83.44 223 ASP A CA 1
ATOM 1751 C C . ASP A 1 223 ? -34.539 -13.148 44.177 1.00 83.44 223 ASP A C 1
ATOM 1753 O O . ASP A 1 223 ? -35.581 -13.271 44.821 1.00 83.44 223 ASP A O 1
ATOM 1757 N N . PHE A 1 224 ? -34.347 -12.122 43.338 1.00 85.88 224 PHE A N 1
ATOM 1758 C CA . PHE A 1 224 ? -35.244 -10.964 43.219 1.00 85.88 224 PHE A CA 1
ATOM 1759 C C . PHE A 1 224 ? -36.695 -11.352 42.917 1.00 85.88 224 PHE A C 1
ATOM 1761 O O . PHE A 1 224 ? -37.595 -11.057 43.706 1.00 85.88 224 PHE A O 1
ATOM 1768 N N . LEU A 1 225 ? -36.928 -12.078 41.817 1.00 85.00 225 LEU A N 1
ATOM 1769 C CA . LEU A 1 225 ? -38.273 -12.530 41.439 1.00 85.00 225 LEU A CA 1
ATOM 1770 C C . LEU A 1 225 ? -38.849 -13.523 42.453 1.00 85.00 225 LEU A C 1
ATOM 1772 O O . LEU A 1 225 ? -40.048 -13.515 42.720 1.00 85.00 225 LEU A O 1
ATOM 1776 N N . THR A 1 226 ? -37.992 -14.360 43.042 1.00 84.81 226 THR A N 1
ATOM 1777 C CA . THR A 1 226 ? -38.412 -15.368 44.021 1.00 84.81 226 THR A CA 1
ATOM 1778 C C . THR A 1 226 ? -38.959 -14.707 45.282 1.00 84.81 226 THR A C 1
ATOM 1780 O O . THR A 1 226 ? -40.008 -15.116 45.766 1.00 84.81 226 THR A O 1
ATOM 1783 N N . ILE A 1 227 ? -38.280 -13.679 45.803 1.00 83.56 227 ILE A N 1
ATOM 1784 C CA . ILE A 1 227 ? -38.705 -12.947 47.004 1.00 83.56 227 ILE A CA 1
ATOM 1785 C C . ILE A 1 227 ? -39.957 -12.109 46.717 1.00 83.56 227 ILE A C 1
ATOM 1787 O O . ILE A 1 227 ? -40.873 -12.111 47.535 1.00 83.56 227 ILE A O 1
ATOM 1791 N N . LEU A 1 228 ? -40.039 -11.450 45.554 1.00 81.94 228 LEU A N 1
ATOM 1792 C CA . LEU A 1 228 ? -41.224 -10.676 45.153 1.00 81.94 228 LEU A CA 1
ATOM 1793 C C . LEU A 1 228 ? -42.482 -11.536 44.987 1.00 81.94 228 LEU A C 1
ATOM 1795 O O . LEU A 1 228 ? -43.584 -11.057 45.238 1.00 81.94 228 LEU A O 1
ATOM 1799 N N . ASN A 1 229 ? -42.326 -12.797 44.581 1.00 83.38 229 ASN A N 1
ATOM 1800 C CA . ASN A 1 229 ? -43.443 -13.719 44.395 1.00 83.38 229 ASN A CA 1
ATOM 1801 C C . ASN A 1 229 ? -43.840 -14.469 45.681 1.00 83.38 229 ASN A C 1
ATOM 1803 O O . ASN A 1 229 ? -44.762 -15.284 45.656 1.00 83.38 229 ASN A O 1
ATOM 1807 N N . LYS A 1 230 ? -43.157 -14.238 46.813 1.00 78.88 230 LYS A N 1
ATOM 1808 C CA . LYS A 1 230 ? -43.547 -14.857 48.086 1.00 78.88 230 LYS A CA 1
ATOM 1809 C C . LYS A 1 230 ? -44.893 -14.298 48.538 1.00 78.88 230 LYS A C 1
ATOM 1811 O O . LYS A 1 230 ? -45.015 -13.115 48.843 1.00 78.88 230 LYS A O 1
ATOM 1816 N N . GLN A 1 231 ? -45.881 -15.179 48.645 1.00 70.25 231 GLN A N 1
ATOM 1817 C CA . GLN A 1 231 ? -47.161 -14.887 49.279 1.00 70.25 231 GLN A CA 1
ATOM 1818 C C . GLN A 1 231 ? -47.183 -15.483 50.686 1.00 70.25 231 GLN A C 1
ATOM 1820 O O . GLN A 1 231 ? -46.704 -16.592 50.918 1.00 70.25 231 GLN A O 1
ATOM 1825 N N . LEU A 1 232 ? -47.720 -14.730 51.643 1.00 70.12 232 LEU A N 1
ATOM 1826 C CA . LEU A 1 232 ? -47.955 -15.222 52.998 1.00 70.12 232 LEU A CA 1
ATOM 1827 C C . LEU A 1 232 ? -49.332 -15.891 53.034 1.00 70.12 232 LEU A C 1
ATOM 1829 O O . LEU A 1 232 ? -50.332 -15.222 53.276 1.00 70.12 232 LEU A O 1
ATOM 1833 N N . GLU A 1 233 ? -49.378 -17.202 52.795 1.00 63.50 233 GLU A N 1
ATOM 1834 C CA . GLU A 1 233 ? -50.621 -17.996 52.847 1.00 63.50 233 GLU A CA 1
ATOM 1835 C C . GLU A 1 233 ? -51.249 -18.021 54.259 1.00 63.50 233 GLU A C 1
ATOM 1837 O O . GLU A 1 233 ? -52.463 -18.133 54.404 1.00 63.50 233 GLU A O 1
ATOM 1842 N N . ASP A 1 234 ? -50.433 -17.838 55.303 1.00 55.09 234 ASP A N 1
ATOM 1843 C CA . ASP A 1 234 ? -50.830 -17.975 56.713 1.00 55.09 234 ASP A CA 1
ATOM 1844 C C . ASP A 1 234 ? -51.443 -16.709 57.348 1.00 55.09 234 ASP A C 1
ATOM 1846 O O . ASP A 1 234 ? -51.792 -16.714 58.534 1.00 55.09 234 ASP A O 1
ATOM 1850 N N . ILE A 1 235 ? -51.559 -15.596 56.612 1.00 61.44 235 ILE A N 1
ATOM 1851 C CA . ILE A 1 235 ? -52.211 -14.385 57.131 1.00 61.44 235 ILE A CA 1
ATOM 1852 C C . ILE A 1 235 ? -53.667 -14.382 56.680 1.00 61.44 235 ILE A C 1
ATOM 1854 O O . ILE A 1 235 ? -53.997 -14.057 55.544 1.00 61.44 235 ILE A O 1
ATOM 1858 N N . THR A 1 236 ? -54.572 -14.699 57.606 1.00 65.12 236 THR A N 1
ATOM 1859 C CA . THR A 1 236 ? -56.007 -14.534 57.365 1.00 65.12 236 THR A CA 1
ATOM 1860 C C . THR A 1 236 ? -56.318 -13.061 57.087 1.00 65.12 236 THR A C 1
ATOM 1862 O O . THR A 1 236 ? -55.919 -12.193 57.868 1.00 65.12 236 THR A O 1
ATOM 1865 N N . THR A 1 237 ? -57.091 -12.781 56.038 1.00 66.69 237 THR A N 1
ATOM 1866 C CA . THR A 1 237 ? -57.509 -11.425 55.629 1.00 66.69 237 THR A CA 1
ATOM 1867 C C . THR A 1 237 ? -58.203 -10.655 56.766 1.00 66.69 237 THR A C 1
ATOM 1869 O O . THR A 1 237 ? -58.105 -9.431 56.857 1.00 66.69 237 THR A O 1
ATOM 1872 N N . ASP A 1 238 ? -58.861 -11.375 57.683 1.00 71.62 238 ASP A N 1
ATOM 1873 C CA . ASP A 1 238 ? -59.484 -10.826 58.895 1.00 71.62 238 ASP A CA 1
ATOM 1874 C C . ASP A 1 238 ? -58.450 -10.258 59.888 1.00 71.62 238 ASP A C 1
ATOM 1876 O O . ASP A 1 238 ? -58.619 -9.153 60.406 1.00 71.62 238 ASP A O 1
ATOM 1880 N N . ALA A 1 239 ? -57.334 -10.961 60.110 1.00 77.25 239 ALA A N 1
ATOM 1881 C CA . ALA A 1 239 ? -56.276 -10.514 61.016 1.00 77.25 239 ALA A CA 1
ATOM 1882 C C . ALA A 1 239 ? -55.566 -9.250 60.503 1.00 77.25 239 ALA A C 1
ATOM 1884 O O . ALA A 1 239 ? -55.335 -8.321 61.278 1.00 77.25 239 ALA A O 1
ATOM 1885 N N . GLU A 1 240 ? -55.273 -9.183 59.200 1.00 81.19 240 GLU A N 1
ATOM 1886 C CA . GLU A 1 240 ? -54.701 -7.990 58.562 1.00 81.19 240 GLU A CA 1
ATOM 1887 C C . GLU A 1 240 ? -55.651 -6.788 58.658 1.00 81.19 240 GLU A C 1
ATOM 1889 O O . GLU A 1 240 ? -55.245 -5.688 59.048 1.00 81.19 240 GLU A O 1
ATOM 1894 N N . THR A 1 241 ? -56.939 -7.003 58.376 1.00 82.62 241 THR A N 1
ATOM 1895 C CA . THR A 1 241 ? -57.957 -5.946 58.438 1.00 82.62 241 THR A CA 1
ATOM 1896 C C . THR A 1 241 ? -58.053 -5.347 59.842 1.00 82.62 241 THR A C 1
ATOM 1898 O O . THR A 1 241 ? -58.049 -4.123 59.993 1.00 82.62 241 THR A O 1
ATOM 1901 N N . ARG A 1 242 ? -58.064 -6.187 60.886 1.00 84.31 242 ARG A N 1
ATOM 1902 C CA . ARG A 1 242 ? -58.111 -5.741 62.289 1.00 84.31 242 ARG A CA 1
ATOM 1903 C C . ARG A 1 242 ? -56.867 -4.952 62.701 1.00 84.31 242 ARG A C 1
ATOM 1905 O O . ARG A 1 242 ? -56.991 -3.950 63.404 1.00 84.31 242 ARG A O 1
ATOM 1912 N N . VAL A 1 243 ? -55.677 -5.360 62.247 1.00 85.69 243 VAL A N 1
ATOM 1913 C CA . VAL A 1 243 ? -54.425 -4.620 62.493 1.00 85.69 243 VAL A CA 1
ATOM 1914 C C . VAL A 1 243 ? -54.485 -3.232 61.857 1.00 85.69 243 VAL A C 1
ATOM 1916 O O . VAL A 1 243 ? -54.236 -2.238 62.542 1.00 85.69 243 VAL A O 1
ATOM 1919 N N . ARG A 1 244 ? -54.881 -3.138 60.579 1.00 85.19 244 ARG A N 1
ATOM 1920 C CA . ARG A 1 244 ? -55.017 -1.852 59.873 1.00 85.19 244 ARG A CA 1
ATOM 1921 C C . ARG A 1 244 ? -56.052 -0.938 60.530 1.00 85.19 244 ARG A C 1
ATOM 1923 O O . ARG A 1 244 ? -55.787 0.250 60.713 1.00 85.19 244 ARG A O 1
ATOM 1930 N N . GLN A 1 245 ? -57.203 -1.487 60.925 1.00 87.69 245 GLN A N 1
ATOM 1931 C CA . GLN A 1 245 ? -58.245 -0.742 61.635 1.00 87.69 245 GLN A CA 1
ATOM 1932 C C . GLN A 1 245 ? -57.735 -0.172 62.958 1.00 87.69 245 GLN A C 1
ATOM 1934 O O . GLN A 1 245 ? -57.992 0.996 63.239 1.00 87.69 245 GLN A O 1
ATOM 1939 N N . GLN A 1 246 ? -56.968 -0.941 63.739 1.00 88.56 246 GLN A N 1
ATOM 1940 C CA . GLN A 1 246 ? -56.400 -0.425 64.984 1.00 88.56 246 GLN A CA 1
ATOM 1941 C C . GLN A 1 246 ? -55.407 0.718 64.731 1.00 88.56 246 GLN A C 1
ATOM 1943 O O . GLN A 1 246 ? -55.454 1.741 65.416 1.00 88.56 246 GLN A O 1
ATOM 1948 N N . ILE A 1 247 ? -54.510 0.557 63.755 1.00 87.94 247 ILE A N 1
ATOM 1949 C CA . ILE A 1 247 ? -53.512 1.579 63.401 1.00 87.94 247 ILE A CA 1
ATOM 1950 C C . ILE A 1 247 ? -54.203 2.888 63.006 1.00 87.94 247 ILE A C 1
ATOM 1952 O O . ILE A 1 247 ? -53.786 3.957 63.458 1.00 87.94 247 ILE A O 1
ATOM 1956 N N . ALA A 1 248 ? -55.277 2.798 62.216 1.00 89.88 248 ALA A N 1
ATOM 1957 C CA . ALA A 1 248 ? -56.083 3.943 61.809 1.00 89.88 248 ALA A CA 1
ATOM 1958 C C . ALA A 1 248 ? -56.849 4.564 62.988 1.00 89.88 248 ALA A C 1
ATOM 1960 O O . ALA A 1 248 ? -56.768 5.771 63.198 1.00 89.88 248 ALA A O 1
ATOM 1961 N N . ALA A 1 249 ? -57.532 3.750 63.801 1.00 90.56 249 ALA A N 1
ATOM 1962 C CA . ALA A 1 249 ? -58.314 4.217 64.949 1.00 90.56 249 ALA A CA 1
ATOM 1963 C C . ALA A 1 249 ? -57.470 4.986 65.980 1.00 90.56 249 ALA A C 1
ATOM 1965 O O . ALA A 1 249 ? -57.977 5.871 66.665 1.00 90.56 249 ALA A O 1
ATOM 1966 N N . HIS A 1 250 ? -56.179 4.665 66.074 1.00 88.44 250 HIS A N 1
ATOM 1967 C CA . HIS A 1 250 ? -55.243 5.293 67.004 1.00 88.44 250 HIS A CA 1
ATOM 1968 C C . HIS A 1 250 ? -54.249 6.257 66.341 1.00 88.44 250 HIS A C 1
ATOM 1970 O O . HIS A 1 250 ? -53.303 6.678 67.005 1.00 88.44 250 HIS A O 1
ATOM 1976 N N . ASN A 1 251 ? -54.439 6.617 65.064 1.00 87.81 251 ASN A N 1
ATOM 1977 C CA . ASN A 1 251 ? -53.563 7.532 64.319 1.00 87.81 251 ASN A CA 1
ATOM 1978 C C . ASN A 1 251 ? -52.065 7.193 64.448 1.00 87.81 251 ASN A C 1
ATOM 1980 O O . ASN A 1 251 ? -51.217 8.079 64.543 1.00 87.81 251 ASN A O 1
ATOM 1984 N N . MET A 1 252 ? -51.721 5.902 64.452 1.00 85.12 252 MET A N 1
ATOM 1985 C CA . MET A 1 252 ? -50.340 5.459 64.693 1.00 85.12 252 MET A CA 1
ATOM 1986 C C . MET A 1 252 ? -49.404 5.718 63.495 1.00 85.12 252 MET A C 1
ATOM 1988 O O . MET A 1 252 ? -48.185 5.556 63.604 1.00 85.12 252 MET A O 1
ATOM 1992 N N . GLY A 1 253 ? -49.963 6.107 62.344 1.00 85.69 253 GLY A N 1
ATOM 1993 C CA . GLY A 1 253 ? -49.221 6.428 61.127 1.00 85.69 253 GLY A CA 1
ATOM 1994 C C . GLY A 1 253 ? -48.317 5.285 60.652 1.00 85.69 253 GLY A C 1
ATOM 1995 O O . GLY A 1 253 ? -48.564 4.110 60.925 1.00 85.69 253 GLY A O 1
ATOM 1996 N N . ALA A 1 254 ? -47.224 5.635 59.970 1.00 79.12 254 ALA A N 1
ATOM 1997 C CA . ALA A 1 254 ? -46.278 4.670 59.399 1.00 79.12 254 ALA A CA 1
ATOM 1998 C C . ALA A 1 254 ? -45.536 3.812 60.448 1.00 79.12 254 ALA A C 1
ATOM 2000 O O . ALA A 1 254 ? -44.891 2.827 60.101 1.00 79.12 254 ALA A O 1
ATOM 2001 N N . HIS A 1 255 ? -45.581 4.187 61.730 1.00 82.00 255 HIS A N 1
ATOM 2002 C CA . HIS A 1 255 ? -44.838 3.510 62.799 1.00 82.00 255 HIS A CA 1
ATOM 2003 C C . HIS A 1 255 ? -45.707 2.494 63.563 1.00 82.00 255 HIS A C 1
ATOM 2005 O O . HIS A 1 255 ? -45.179 1.719 64.363 1.00 82.00 255 HIS A O 1
ATOM 2011 N N . GLY A 1 256 ? -47.019 2.453 63.290 1.00 84.69 256 GLY A N 1
ATOM 2012 C CA . GLY A 1 256 ? -47.984 1.614 64.003 1.00 84.69 256 GLY A CA 1
ATOM 2013 C C . GLY A 1 256 ? -47.708 0.115 63.907 1.00 84.69 256 GLY A C 1
ATOM 2014 O O . GLY A 1 256 ? -47.699 -0.568 64.929 1.00 84.69 256 GLY A O 1
ATOM 2015 N N . GLU A 1 257 ? -47.406 -0.406 62.715 1.00 83.44 257 GLU A N 1
ATOM 2016 C CA . GLU A 1 257 ? -47.098 -1.837 62.551 1.00 83.44 257 GLU A CA 1
ATOM 2017 C C . GLU A 1 257 ? -45.830 -2.248 63.302 1.00 83.44 257 GLU A C 1
ATOM 2019 O O . GLU A 1 257 ? -45.794 -3.289 63.960 1.00 83.44 257 GLU A O 1
ATOM 2024 N N . THR A 1 258 ? -44.782 -1.423 63.230 1.00 84.06 258 THR A N 1
ATOM 2025 C CA . THR A 1 258 ? -43.521 -1.675 63.937 1.00 84.06 258 THR A CA 1
ATOM 2026 C C . THR A 1 258 ? -43.740 -1.661 65.447 1.00 84.06 258 THR A C 1
ATOM 2028 O O . THR A 1 258 ? -43.264 -2.565 66.134 1.00 84.06 258 THR A O 1
ATOM 2031 N N . TRP A 1 259 ? -44.517 -0.701 65.954 1.00 85.88 259 TRP A N 1
ATOM 2032 C CA . TRP A 1 259 ? -44.864 -0.612 67.370 1.00 85.88 259 TRP A CA 1
ATOM 2033 C C . TRP A 1 259 ? -45.667 -1.827 67.848 1.00 85.88 259 TRP A C 1
ATOM 2035 O O . TRP A 1 259 ? -45.300 -2.433 68.853 1.00 85.88 259 TRP A O 1
ATOM 2045 N N . LEU A 1 260 ? -46.705 -2.244 67.111 1.00 87.12 260 LEU A N 1
ATOM 2046 C CA . LEU A 1 260 ? -47.509 -3.425 67.451 1.00 87.12 260 LEU A CA 1
ATOM 2047 C C . LEU A 1 260 ? -46.668 -4.709 67.431 1.00 87.12 260 LEU A C 1
ATOM 2049 O O . LEU A 1 260 ? -46.701 -5.485 68.388 1.00 87.12 260 LEU A O 1
ATOM 2053 N N . SER A 1 261 ? -45.860 -4.906 66.383 1.00 84.50 261 SER A N 1
ATOM 2054 C CA . SER A 1 261 ? -44.965 -6.062 66.253 1.00 84.50 261 SER A CA 1
ATOM 2055 C C . SER A 1 261 ? -43.934 -6.136 67.384 1.00 84.50 261 SER A C 1
ATOM 2057 O O . SER A 1 261 ? -43.638 -7.230 67.872 1.00 84.50 261 SER A O 1
ATOM 2059 N N . GLN A 1 262 ? -43.347 -5.003 67.780 1.00 84.69 262 GLN A N 1
ATOM 2060 C CA . GLN A 1 262 ? -42.387 -4.943 68.885 1.00 84.69 262 GLN A CA 1
ATOM 2061 C C . GLN A 1 262 ? -43.087 -5.127 70.236 1.00 84.69 262 GLN A C 1
ATOM 2063 O O . GLN A 1 262 ? -42.644 -5.938 71.045 1.00 84.69 262 GLN A O 1
ATOM 2068 N N . GLY A 1 263 ? -44.220 -4.453 70.449 1.00 85.88 263 GLY A N 1
ATOM 2069 C CA . GLY A 1 263 ? -45.036 -4.541 71.660 1.00 85.88 263 GLY A CA 1
ATOM 2070 C C . GLY A 1 263 ? -45.499 -5.965 71.969 1.00 85.88 263 GLY A C 1
ATOM 2071 O O . GLY A 1 263 ? -45.447 -6.387 73.122 1.00 85.88 263 GLY A O 1
ATOM 2072 N N . LEU A 1 264 ? -45.859 -6.747 70.944 1.00 84.19 264 LEU A N 1
ATOM 2073 C CA . LEU A 1 264 ? -46.161 -8.177 71.089 1.00 84.19 264 LEU A CA 1
ATOM 2074 C C . LEU A 1 264 ? -44.984 -8.989 71.631 1.00 84.19 264 LEU A C 1
ATOM 2076 O O . LEU A 1 264 ? -45.198 -9.930 72.391 1.00 84.19 264 LEU A O 1
ATOM 2080 N N . GLY A 1 265 ? -43.756 -8.631 71.249 1.00 83.75 265 GLY A N 1
ATOM 2081 C CA . GLY A 1 265 ? -42.536 -9.288 71.718 1.00 83.75 265 GLY A CA 1
ATOM 2082 C C . GLY A 1 265 ? -42.261 -9.075 73.209 1.00 83.75 265 GLY A C 1
ATOM 2083 O O . GLY A 1 265 ? -41.607 -9.908 73.826 1.00 83.75 265 GLY A O 1
ATOM 2084 N N . PHE A 1 266 ? -42.799 -8.004 73.801 1.00 84.88 266 PHE A N 1
ATOM 2085 C CA . PHE A 1 266 ? -42.636 -7.681 75.222 1.00 84.88 266 PHE A CA 1
ATOM 2086 C C . PHE A 1 266 ? -43.742 -8.256 76.123 1.00 84.88 266 PHE A C 1
ATOM 2088 O O . PHE A 1 266 ? -43.703 -8.076 77.342 1.00 84.88 266 PHE A O 1
ATOM 2095 N N . ILE A 1 267 ? -44.729 -8.965 75.562 1.00 84.12 267 ILE A N 1
ATOM 2096 C CA . ILE A 1 267 ? -45.778 -9.621 76.350 1.00 84.12 267 ILE A CA 1
ATOM 2097 C C . ILE A 1 267 ? -45.176 -10.815 77.094 1.00 84.12 267 ILE A C 1
ATOM 2099 O O . ILE A 1 267 ? -44.888 -11.858 76.509 1.00 84.12 267 ILE A O 1
ATOM 2103 N N . THR A 1 268 ? -45.074 -10.695 78.414 1.00 80.81 268 THR A N 1
ATOM 2104 C CA . THR A 1 268 ? -44.686 -11.787 79.315 1.00 80.81 268 THR A CA 1
ATOM 2105 C C . THR A 1 268 ? -45.850 -12.130 80.241 1.00 80.81 268 THR A C 1
ATOM 2107 O O . THR A 1 268 ? -46.615 -11.261 80.665 1.00 80.81 268 THR A O 1
ATOM 2110 N N . ASN A 1 269 ? -46.041 -13.422 80.525 1.00 82.81 269 ASN A N 1
ATOM 2111 C CA . ASN A 1 269 ? -47.085 -13.921 81.432 1.00 82.81 269 ASN A CA 1
ATOM 2112 C C . ASN A 1 269 ? -48.519 -13.433 81.112 1.00 82.81 269 ASN A C 1
ATOM 2114 O O . ASN A 1 269 ? -49.339 -13.265 82.014 1.00 82.81 269 ASN A O 1
ATOM 2118 N N . GLY A 1 270 ? -48.829 -13.177 79.833 1.00 80.62 270 GLY A N 1
ATOM 2119 C CA . GLY A 1 270 ? -50.170 -12.774 79.389 1.00 80.62 270 GLY A CA 1
ATOM 2120 C C . GLY A 1 270 ? -50.625 -11.394 79.877 1.00 80.62 270 GLY A C 1
ATOM 2121 O O . GLY A 1 270 ? -51.833 -11.153 79.949 1.00 80.62 270 GLY A O 1
ATOM 2122 N N . LYS A 1 271 ? -49.690 -10.500 80.224 1.00 85.00 271 LYS A N 1
ATOM 2123 C CA . LYS A 1 271 ? -49.974 -9.118 80.632 1.00 85.00 271 LYS A CA 1
ATOM 2124 C C . LYS A 1 271 ? -49.582 -8.115 79.547 1.00 85.00 271 LYS A C 1
ATOM 2126 O O . LYS A 1 271 ? -48.577 -8.294 78.864 1.00 85.00 271 LYS A O 1
ATOM 2131 N N . CYS A 1 272 ? -50.371 -7.052 79.406 1.00 85.56 272 CYS A N 1
ATOM 2132 C CA . CYS A 1 272 ? -50.065 -5.934 78.522 1.00 85.56 272 CYS A CA 1
ATOM 2133 C C . CYS A 1 272 ? -48.830 -5.174 79.038 1.00 85.56 272 CYS A C 1
ATOM 2135 O O . CYS A 1 272 ? -48.841 -4.749 80.196 1.00 85.56 272 CYS A O 1
ATOM 2137 N N . PRO A 1 273 ? -47.803 -4.943 78.204 1.00 84.00 273 PRO A N 1
ATOM 2138 C CA . PRO A 1 273 ? -46.594 -4.228 78.614 1.00 84.00 273 PRO A CA 1
ATOM 2139 C C . PRO A 1 273 ? -46.827 -2.735 78.905 1.00 84.00 273 PRO A C 1
ATOM 2141 O O . PRO A 1 273 ? -46.004 -2.124 79.574 1.00 84.00 273 PRO A O 1
ATOM 2144 N N . PHE A 1 274 ? -47.941 -2.150 78.446 1.00 85.38 274 PHE A N 1
ATOM 2145 C CA . PHE A 1 274 ? -48.262 -0.736 78.678 1.00 85.38 274 PHE A CA 1
ATOM 2146 C C . PHE A 1 274 ? -49.090 -0.512 79.946 1.00 85.38 274 PHE A C 1
ATOM 2148 O O . PHE A 1 274 ? -48.737 0.314 80.779 1.00 85.38 274 PHE A O 1
ATOM 2155 N N . CYS A 1 275 ? -50.201 -1.239 80.101 1.00 87.75 275 CYS A N 1
ATOM 2156 C CA . CYS A 1 275 ? -51.157 -1.012 81.191 1.00 87.75 275 CYS A CA 1
ATOM 2157 C C . CYS A 1 275 ? -51.149 -2.100 82.280 1.00 87.75 275 CYS A C 1
ATOM 2159 O O . CYS A 1 275 ? -51.909 -2.007 83.239 1.00 87.75 275 CYS A O 1
ATOM 2161 N N . GLY A 1 276 ? -50.348 -3.163 82.136 1.00 82.06 276 GLY A N 1
ATOM 2162 C CA . GLY A 1 276 ? -50.235 -4.256 83.114 1.00 82.06 276 GLY A CA 1
ATOM 2163 C C . GLY A 1 276 ? -51.452 -5.191 83.216 1.00 82.06 276 GLY A C 1
ATOM 2164 O O . GLY A 1 276 ? -51.418 -6.158 83.982 1.00 82.06 276 GLY A O 1
ATOM 2165 N N . GLN A 1 277 ? -52.517 -4.939 82.447 1.00 86.38 277 GLN A N 1
ATOM 2166 C CA . GLN A 1 277 ? -53.750 -5.733 82.453 1.00 86.38 277 GLN A CA 1
ATOM 2167 C C . GLN A 1 277 ? -53.550 -7.120 81.827 1.00 86.38 277 GLN A C 1
ATOM 2169 O O . GLN A 1 277 ? -52.704 -7.299 80.951 1.00 86.38 277 GLN A O 1
ATOM 2174 N N . ARG A 1 278 ? -54.344 -8.113 82.253 1.00 86.50 278 ARG A N 1
ATOM 2175 C CA . ARG A 1 278 ? -54.374 -9.435 81.604 1.00 86.50 278 ARG A CA 1
ATOM 2176 C C . ARG A 1 278 ? -55.014 -9.320 80.219 1.00 86.50 278 ARG A C 1
ATOM 2178 O O . ARG A 1 278 ? -56.085 -8.740 80.094 1.00 86.50 278 ARG A O 1
ATOM 2185 N N . ILE A 1 279 ? -54.371 -9.908 79.213 1.00 84.94 279 ILE A N 1
ATOM 2186 C CA . ILE A 1 279 ? -54.777 -9.828 77.795 1.00 84.94 279 ILE A CA 1
ATOM 2187 C C . ILE A 1 279 ? -55.082 -11.195 77.163 1.00 84.94 279 ILE A C 1
ATOM 2189 O O . ILE A 1 279 ? -55.147 -11.344 75.944 1.00 84.94 279 ILE A O 1
ATOM 2193 N N . THR A 1 280 ? -55.255 -12.221 77.993 1.00 79.31 280 THR A N 1
ATOM 2194 C CA . THR A 1 280 ? -55.706 -13.558 77.587 1.00 79.31 280 THR A CA 1
ATOM 2195 C C . THR A 1 280 ? -57.156 -13.528 77.107 1.00 79.31 280 THR A C 1
ATOM 2197 O O . THR A 1 280 ? -58.014 -13.038 77.835 1.00 79.31 280 THR A O 1
ATOM 2200 N N . GLY A 1 281 ? -57.425 -14.090 75.923 1.00 78.56 281 GLY A N 1
ATOM 2201 C CA . GLY A 1 281 ? -58.774 -14.186 75.346 1.00 78.56 281 GLY A CA 1
ATOM 2202 C C . GLY A 1 281 ? -59.226 -12.962 74.543 1.00 78.56 281 GLY A C 1
ATOM 2203 O O . GLY A 1 281 ? -60.389 -12.883 74.177 1.00 78.56 281 GLY A O 1
ATOM 2204 N N . ILE A 1 282 ? -58.331 -12.005 74.273 1.00 85.00 282 ILE A N 1
ATOM 2205 C CA . ILE A 1 282 ? -58.641 -10.847 73.426 1.00 85.00 282 ILE A CA 1
ATOM 2206 C C . ILE A 1 282 ? -58.400 -11.213 71.957 1.00 85.00 282 ILE A C 1
ATOM 2208 O O . ILE A 1 282 ? -57.253 -11.433 71.557 1.00 85.00 282 ILE A O 1
ATOM 2212 N N . ASP A 1 283 ? -59.460 -11.189 71.149 1.00 83.00 283 ASP A N 1
ATOM 2213 C CA . ASP A 1 283 ? -59.413 -11.507 69.712 1.00 83.00 283 ASP A CA 1
ATOM 2214 C C . ASP A 1 283 ? -58.411 -10.639 68.942 1.00 83.00 283 ASP A C 1
ATOM 2216 O O . ASP A 1 283 ? -57.708 -11.121 68.059 1.00 83.00 283 ASP A O 1
ATOM 2220 N N . LEU A 1 284 ? -58.268 -9.365 69.321 1.00 83.88 284 LEU A N 1
ATOM 2221 C CA . LEU A 1 284 ? -57.300 -8.448 68.715 1.00 83.88 284 LEU A CA 1
ATOM 2222 C C . LEU A 1 284 ? -55.844 -8.896 68.943 1.00 83.88 284 LEU A C 1
ATOM 2224 O O . LEU A 1 284 ? -55.020 -8.813 68.038 1.00 83.88 284 LEU A O 1
ATOM 2228 N N . ILE A 1 285 ? -55.525 -9.437 70.124 1.00 83.31 285 ILE A N 1
ATOM 2229 C CA . ILE A 1 285 ? -54.185 -9.971 70.422 1.00 83.31 285 ILE A CA 1
ATOM 2230 C C . ILE A 1 285 ? -53.948 -11.298 69.689 1.00 83.31 285 ILE A C 1
ATOM 2232 O O . ILE A 1 285 ? -52.819 -11.581 69.284 1.00 83.31 285 ILE A O 1
ATOM 2236 N N . ALA A 1 286 ? -54.992 -12.105 69.480 1.00 81.94 286 ALA A N 1
ATOM 2237 C CA . ALA A 1 286 ? -54.908 -13.299 68.642 1.00 81.94 286 ALA A CA 1
ATOM 2238 C C . ALA A 1 286 ? -54.656 -12.932 67.167 1.00 81.94 286 ALA A C 1
ATOM 2240 O O . ALA A 1 286 ? -53.730 -13.470 66.560 1.00 81.94 286 ALA A O 1
ATOM 2241 N N . ALA A 1 287 ? -55.383 -11.944 66.636 1.00 83.00 287 ALA A N 1
ATOM 2242 C CA . ALA A 1 287 ? -55.174 -11.395 65.296 1.00 83.00 287 ALA A CA 1
ATOM 2243 C C . ALA A 1 287 ? -53.745 -10.859 65.119 1.00 83.00 287 ALA A C 1
ATOM 2245 O O . ALA A 1 287 ? -53.085 -11.155 64.129 1.00 83.00 287 ALA A O 1
ATOM 2246 N N . TYR A 1 288 ? -53.212 -10.159 66.121 1.00 84.00 288 TYR A N 1
ATOM 2247 C CA . TYR A 1 288 ? -51.828 -9.690 66.119 1.00 84.00 288 TYR A CA 1
ATOM 2248 C C . TYR A 1 288 ? -50.796 -10.817 66.068 1.00 84.00 288 TYR A C 1
ATOM 2250 O O . TYR A 1 288 ? -49.821 -10.724 65.326 1.00 84.00 288 TYR A O 1
ATOM 2258 N N . ARG A 1 289 ? -50.991 -11.892 66.839 1.00 81.12 289 ARG A N 1
ATOM 2259 C CA . ARG A 1 289 ? -50.097 -13.061 66.806 1.00 81.12 289 ARG A CA 1
ATOM 2260 C C . ARG A 1 289 ? -50.156 -13.790 65.465 1.00 81.12 289 ARG A C 1
ATOM 2262 O O . ARG A 1 289 ? -49.121 -14.263 65.007 1.00 81.12 289 ARG A O 1
ATOM 2269 N N . SER A 1 290 ? -51.338 -13.853 64.852 1.00 82.50 290 SER A N 1
ATOM 2270 C CA . SER A 1 290 ? -51.529 -14.434 63.520 1.00 82.50 290 SER A CA 1
ATOM 2271 C C . SER A 1 290 ? -50.872 -13.585 62.429 1.00 82.50 290 SER A C 1
ATOM 2273 O O . SER A 1 290 ? -50.212 -14.127 61.552 1.00 82.50 290 SER A O 1
ATOM 2275 N N . HIS A 1 291 ? -51.015 -12.259 62.504 1.00 78.38 291 HIS A N 1
ATOM 2276 C CA . HIS A 1 291 ? -50.474 -11.317 61.524 1.00 78.38 291 HIS A CA 1
ATOM 2277 C C . HIS A 1 291 ? -48.947 -11.178 61.620 1.00 78.38 291 HIS A C 1
ATOM 2279 O O . HIS A 1 291 ? -48.240 -11.296 60.626 1.00 78.38 291 HIS A O 1
ATOM 2285 N N . PHE A 1 292 ? -48.403 -10.983 62.826 1.00 80.31 292 PHE A N 1
ATOM 2286 C CA . PHE A 1 292 ? -46.961 -10.826 63.063 1.00 80.31 292 PHE A CA 1
ATOM 2287 C C . PHE A 1 292 ? -46.266 -12.164 63.356 1.00 80.31 292 PHE A C 1
ATOM 2289 O O . PHE A 1 292 ? -45.451 -12.272 64.284 1.00 80.31 292 PHE A O 1
ATOM 2296 N N . ASN A 1 293 ? -46.603 -13.188 62.573 1.00 78.00 293 ASN A N 1
ATOM 2297 C CA . ASN A 1 293 ? -46.015 -14.516 62.690 1.00 78.00 293 ASN A CA 1
ATOM 2298 C C . ASN A 1 293 ? -44.533 -14.530 62.239 1.00 78.00 293 ASN A C 1
ATOM 2300 O O . ASN A 1 293 ? -43.971 -13.530 61.776 1.00 78.00 293 ASN A O 1
ATOM 2304 N N . VAL A 1 294 ? -43.862 -15.672 62.420 1.00 75.50 294 VAL A N 1
ATOM 2305 C CA . VAL A 1 294 ? -42.441 -15.829 62.057 1.00 75.50 294 VAL A CA 1
ATOM 2306 C C . VAL A 1 294 ? -42.225 -15.641 60.549 1.00 75.50 294 VAL A C 1
ATOM 2308 O O . VAL A 1 294 ? -41.254 -14.996 60.157 1.00 75.50 294 VAL A O 1
ATOM 2311 N N . ALA A 1 295 ? -43.147 -16.126 59.711 1.00 74.12 295 ALA A N 1
ATOM 2312 C CA . ALA A 1 295 ? -43.068 -15.993 58.257 1.00 74.12 295 ALA A CA 1
ATOM 2313 C C . ALA A 1 295 ? -43.130 -14.523 57.802 1.00 74.12 295 ALA A C 1
ATOM 2315 O O . ALA A 1 295 ? -42.302 -14.102 56.996 1.00 74.12 295 ALA A O 1
ATOM 2316 N N . TYR A 1 296 ? -44.019 -13.712 58.385 1.00 80.50 296 TYR A N 1
ATOM 2317 C CA . TYR A 1 296 ? -44.116 -12.272 58.128 1.00 80.50 296 TYR A CA 1
ATOM 2318 C C . TYR A 1 296 ? -42.827 -11.541 58.513 1.00 80.50 296 TYR A C 1
ATOM 2320 O O . TYR A 1 296 ? -42.304 -10.738 57.739 1.00 80.50 296 TYR A O 1
ATOM 2328 N N . LYS A 1 297 ? -42.268 -11.833 59.697 1.00 80.31 297 LYS A N 1
ATOM 2329 C CA . LYS A 1 297 ? -41.010 -11.211 60.149 1.00 80.31 297 LYS A CA 1
ATOM 2330 C C . LYS A 1 297 ? -39.839 -11.567 59.232 1.00 80.31 297 LYS A C 1
ATOM 2332 O O . LYS A 1 297 ? -39.044 -10.684 58.912 1.00 80.31 297 LYS A O 1
ATOM 2337 N N . ASN A 1 298 ? -39.759 -12.821 58.791 1.00 81.75 298 ASN A N 1
ATOM 2338 C CA . ASN A 1 298 ? -38.730 -13.275 57.859 1.00 81.75 298 ASN A CA 1
ATOM 2339 C C . ASN A 1 298 ? -38.887 -12.607 56.490 1.00 81.75 298 ASN A C 1
ATOM 2341 O O . ASN A 1 298 ? -37.911 -12.060 55.986 1.00 81.75 298 ASN A O 1
ATOM 2345 N N . LEU A 1 299 ? -40.105 -12.553 55.935 1.00 82.88 299 LEU A N 1
ATOM 2346 C CA . LEU A 1 299 ? -40.357 -11.876 54.662 1.00 82.88 299 LEU A CA 1
ATOM 2347 C C . LEU A 1 299 ? -40.012 -10.385 54.746 1.00 82.88 299 LEU A C 1
ATOM 2349 O O . LEU A 1 299 ? -39.319 -9.868 53.878 1.00 82.88 299 LEU A O 1
ATOM 2353 N N . LYS A 1 300 ? -40.402 -9.698 55.828 1.00 82.44 300 LYS A N 1
ATOM 2354 C CA . LYS A 1 300 ? -40.047 -8.287 56.051 1.00 82.44 300 LYS A CA 1
ATOM 2355 C C . LYS A 1 300 ? -38.529 -8.072 56.069 1.00 82.44 300 LYS A C 1
ATOM 2357 O O . LYS A 1 300 ? -38.043 -7.094 55.507 1.00 82.44 300 LYS A O 1
ATOM 2362 N N . GLN A 1 301 ? -37.774 -8.974 56.698 1.00 84.75 301 GLN A N 1
ATOM 2363 C CA . GLN A 1 301 ? -36.310 -8.912 56.696 1.00 84.75 301 GLN A CA 1
ATOM 2364 C C . GLN A 1 301 ? -35.705 -9.233 55.325 1.00 84.75 301 GLN A C 1
ATOM 2366 O O . GLN A 1 301 ? -34.735 -8.590 54.933 1.00 84.75 301 GLN A O 1
ATOM 2371 N N . GLU A 1 302 ? -36.244 -10.211 54.600 1.00 84.81 302 GLU A N 1
ATOM 2372 C CA . GLU A 1 302 ? -35.795 -10.552 53.248 1.00 84.81 302 GLU A CA 1
ATOM 2373 C C . GLU A 1 302 ? -36.048 -9.413 52.262 1.00 84.81 302 GLU A C 1
ATOM 2375 O O . GLU A 1 302 ? -35.140 -9.067 51.517 1.00 84.81 302 GLU A O 1
ATOM 2380 N N . VAL A 1 303 ? -37.222 -8.778 52.312 1.00 85.38 303 VAL A N 1
ATOM 2381 C CA . VAL A 1 303 ? -37.560 -7.605 51.492 1.00 85.38 303 VAL A CA 1
ATOM 2382 C C . VAL A 1 303 ? -36.644 -6.427 51.829 1.00 85.38 303 VAL A C 1
ATOM 2384 O O . VAL A 1 303 ? -36.087 -5.815 50.924 1.00 85.38 303 VAL A O 1
ATOM 2387 N N . ALA A 1 304 ? -36.397 -6.155 53.116 1.00 84.94 304 ALA A N 1
ATOM 2388 C CA . ALA A 1 304 ? -35.463 -5.100 53.518 1.00 84.94 304 ALA A CA 1
ATOM 2389 C C . ALA A 1 304 ? -34.027 -5.363 53.021 1.00 84.94 304 ALA A C 1
ATOM 2391 O O . ALA A 1 304 ? -33.336 -4.444 52.587 1.00 84.94 304 ALA A O 1
ATOM 2392 N N . LYS A 1 305 ? -33.575 -6.624 53.050 1.00 88.19 305 LYS A N 1
ATOM 2393 C CA . LYS A 1 305 ? -32.272 -7.025 52.493 1.00 88.19 305 LYS A CA 1
ATOM 2394 C C . LYS A 1 305 ? -32.259 -6.996 50.967 1.00 88.19 305 LYS A C 1
ATOM 2396 O O . LYS A 1 305 ? -31.207 -6.738 50.390 1.00 88.19 305 LYS A O 1
ATOM 2401 N N . LE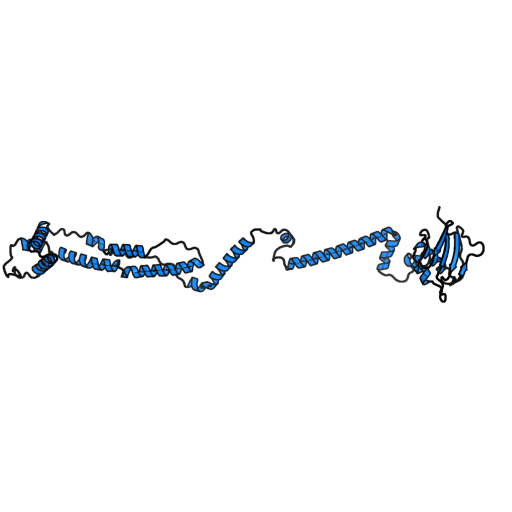U A 1 306 ? -33.391 -7.266 50.319 1.00 87.50 306 LEU A N 1
ATOM 2402 C CA . LEU A 1 306 ? -33.510 -7.253 48.866 1.00 87.50 306 LEU A CA 1
ATOM 2403 C C . LEU A 1 306 ? -33.250 -5.855 48.311 1.00 87.50 306 LEU A C 1
ATOM 2405 O O . LEU A 1 306 ? -32.513 -5.738 47.341 1.00 87.50 306 LEU A O 1
ATOM 2409 N N . THR A 1 307 ? -33.765 -4.806 48.959 1.00 85.06 307 THR A N 1
ATOM 2410 C CA . THR A 1 307 ? -33.475 -3.416 48.574 1.00 85.06 307 THR A CA 1
ATOM 2411 C C . THR A 1 307 ? -31.970 -3.158 48.516 1.00 85.06 307 THR A C 1
ATOM 2413 O O . THR A 1 307 ? -31.471 -2.682 47.501 1.00 85.06 307 THR A O 1
ATOM 2416 N N . GLN A 1 308 ? -31.230 -3.550 49.559 1.00 86.56 308 GLN A N 1
ATOM 2417 C CA . GLN A 1 308 ? -29.777 -3.382 49.575 1.00 86.56 308 GLN A CA 1
ATOM 2418 C C . GLN A 1 308 ? -29.090 -4.240 48.504 1.00 86.56 308 GLN A C 1
ATOM 2420 O O . GLN A 1 308 ? -28.245 -3.738 47.777 1.00 86.56 308 GLN A O 1
ATOM 2425 N N . LYS A 1 309 ? -29.498 -5.505 48.337 1.00 87.94 309 LYS A N 1
ATOM 2426 C CA . LYS A 1 309 ? -28.949 -6.394 47.298 1.00 87.94 309 LYS A CA 1
ATOM 2427 C C . LYS A 1 309 ? -29.148 -5.853 45.883 1.00 87.94 309 LYS A C 1
ATOM 2429 O O . LYS A 1 309 ? -28.270 -6.030 45.044 1.00 87.94 309 LYS A O 1
ATOM 2434 N N . VAL A 1 310 ? -30.296 -5.237 45.604 1.00 88.19 310 VAL A N 1
ATOM 2435 C CA . VAL A 1 310 ? -30.585 -4.620 44.303 1.00 88.19 310 VAL A CA 1
ATOM 2436 C C . VAL A 1 310 ? -29.669 -3.417 44.087 1.00 88.19 310 VAL A C 1
ATOM 2438 O O . VAL A 1 310 ? -29.017 -3.353 43.049 1.00 88.19 310 VAL A O 1
ATOM 2441 N N . ILE A 1 311 ? -29.528 -2.533 45.081 1.00 87.19 311 ILE A N 1
ATOM 2442 C CA . ILE A 1 311 ? -28.582 -1.405 45.024 1.00 87.19 311 ILE A CA 1
ATOM 2443 C C . ILE A 1 311 ? -27.150 -1.907 44.796 1.00 87.19 311 ILE A C 1
ATOM 2445 O O . ILE A 1 311 ? -26.450 -1.389 43.934 1.00 87.19 311 ILE A O 1
ATOM 2449 N N . ASP A 1 312 ? -26.725 -2.953 45.499 1.00 87.31 312 ASP A N 1
ATOM 2450 C CA . ASP A 1 312 ? -25.375 -3.502 45.355 1.00 87.31 312 ASP A CA 1
ATOM 2451 C C . ASP A 1 312 ? -25.166 -4.189 43.991 1.00 87.31 312 ASP A C 1
ATOM 2453 O O . ASP A 1 312 ? -24.050 -4.219 43.478 1.00 87.31 312 ASP A O 1
ATOM 2457 N N . SER A 1 313 ? -26.217 -4.741 43.375 1.00 87.56 313 SER A N 1
ATOM 2458 C CA . SER A 1 313 ? -26.097 -5.479 42.106 1.00 87.56 313 SER A CA 1
ATOM 2459 C C . SER A 1 313 ? -26.174 -4.569 40.886 1.00 87.56 313 SER A C 1
ATOM 2461 O O . SER A 1 313 ? -25.389 -4.737 39.959 1.00 87.56 313 SER A O 1
ATOM 2463 N N . ILE A 1 314 ? -27.081 -3.590 40.887 1.00 89.56 314 ILE A N 1
ATOM 2464 C CA . ILE A 1 314 ? -27.365 -2.742 39.718 1.00 89.56 314 ILE A CA 1
ATOM 2465 C C . ILE A 1 314 ? -27.147 -1.241 39.967 1.00 89.56 314 ILE A C 1
ATOM 2467 O O . ILE A 1 314 ? -27.443 -0.419 39.102 1.00 89.56 314 ILE A O 1
ATOM 2471 N N . GLY A 1 315 ? -26.650 -0.871 41.147 1.00 87.00 315 GLY A N 1
ATOM 2472 C CA . GLY A 1 315 ? -26.359 0.510 41.512 1.00 87.00 315 GLY A CA 1
ATOM 2473 C C . GLY A 1 315 ? -25.156 1.103 40.793 1.00 87.00 315 GLY A C 1
ATOM 2474 O O . GLY A 1 315 ? -24.454 0.461 40.011 1.00 87.00 315 GLY A O 1
ATOM 2475 N N . GLU A 1 316 ? -24.898 2.369 41.104 1.00 85.88 316 GLU A N 1
ATOM 2476 C CA . GLU A 1 316 ? -23.880 3.179 40.436 1.00 85.88 316 GLU A CA 1
ATOM 2477 C C . GLU A 1 316 ? -22.472 2.575 40.541 1.00 85.88 316 GLU A C 1
ATOM 2479 O O . GLU A 1 316 ? -21.725 2.550 39.564 1.00 85.88 316 GLU A O 1
ATOM 2484 N N . SER A 1 317 ? -22.142 1.975 41.687 1.00 86.12 317 SER A N 1
ATOM 2485 C CA . SER A 1 317 ? -20.880 1.257 41.887 1.00 86.12 317 SER A CA 1
ATOM 2486 C C . SER A 1 317 ? -20.686 0.085 40.924 1.00 86.12 317 SER A C 1
ATOM 2488 O O . SER A 1 317 ? -19.557 -0.192 40.517 1.00 86.12 317 SER A O 1
ATOM 2490 N N . SER A 1 318 ? -21.772 -0.586 40.546 1.00 88.12 318 SER A N 1
ATOM 2491 C CA . SER A 1 318 ? -21.766 -1.791 39.709 1.00 88.12 318 SER A CA 1
ATOM 2492 C C . SER A 1 318 ? -21.713 -1.459 38.219 1.00 88.12 318 SER A C 1
ATOM 2494 O O . SER A 1 318 ? -21.317 -2.296 37.411 1.00 88.12 318 SER A O 1
ATOM 2496 N N . LEU A 1 319 ? -22.013 -0.208 37.855 1.00 90.50 319 LEU A N 1
ATOM 2497 C CA . LEU A 1 319 ? -21.821 0.330 36.508 1.00 90.50 319 LEU A CA 1
ATOM 2498 C C . LEU A 1 319 ? -20.386 0.820 36.252 1.00 90.50 319 LEU A C 1
ATOM 2500 O O . LEU A 1 319 ? -19.985 0.924 35.093 1.00 90.50 319 LEU A O 1
ATOM 2504 N N . ASN A 1 320 ? -19.574 1.059 37.287 1.00 89.31 320 ASN A N 1
ATOM 2505 C CA . ASN A 1 320 ? -18.184 1.508 37.117 1.00 89.31 320 ASN A CA 1
ATOM 2506 C C . ASN A 1 320 ? -17.327 0.550 36.258 1.00 89.31 320 ASN A C 1
ATOM 2508 O O . ASN A 1 320 ? -16.655 1.026 35.338 1.00 89.31 320 ASN A O 1
ATOM 2512 N N . PRO A 1 321 ? -17.353 -0.787 36.462 1.00 89.69 321 PRO A N 1
ATOM 2513 C CA . PRO A 1 321 ? -16.622 -1.718 35.598 1.00 89.69 321 PRO A CA 1
ATOM 2514 C C . PRO A 1 321 ? -17.098 -1.677 34.139 1.00 89.69 321 PRO A C 1
ATOM 2516 O O . PRO A 1 321 ? -16.294 -1.828 33.216 1.00 89.69 321 PRO A O 1
ATOM 2519 N N . VAL A 1 322 ? -18.394 -1.431 33.917 1.00 91.38 322 VAL A N 1
ATOM 2520 C CA . VAL A 1 322 ? -18.992 -1.276 32.581 1.00 91.38 322 VAL A CA 1
ATOM 2521 C C . VAL A 1 322 ? -18.441 -0.027 31.904 1.00 91.38 322 VAL A C 1
ATOM 2523 O O . VAL A 1 322 ? -17.965 -0.107 30.771 1.00 91.38 322 VAL A O 1
ATOM 2526 N N . GLN A 1 323 ? -18.423 1.104 32.614 1.00 91.00 323 GLN A N 1
ATOM 2527 C CA . GLN A 1 323 ? -17.865 2.364 32.125 1.00 91.00 323 GLN A CA 1
ATOM 2528 C C . GLN A 1 323 ? -16.380 2.226 31.780 1.00 91.00 323 GLN A C 1
ATOM 2530 O O . GLN A 1 323 ? -15.927 2.679 30.725 1.00 91.00 323 GLN A O 1
ATOM 2535 N N . GLN A 1 324 ? -15.616 1.568 32.654 1.00 90.56 324 GLN A N 1
ATOM 2536 C CA . GLN A 1 324 ? -14.189 1.338 32.460 1.00 90.56 324 GLN A CA 1
ATOM 2537 C C . GLN A 1 324 ? -13.925 0.442 31.245 1.00 90.56 324 GLN A C 1
ATOM 2539 O O . GLN A 1 324 ? -13.051 0.750 30.431 1.00 90.56 324 GLN A O 1
ATOM 2544 N N . THR A 1 325 ? -14.708 -0.628 31.084 1.00 91.44 325 THR A N 1
ATOM 2545 C CA . THR A 1 325 ? -14.628 -1.527 29.923 1.00 91.44 325 THR A CA 1
ATOM 2546 C C . THR A 1 325 ? -14.985 -0.787 28.637 1.00 91.44 325 THR A C 1
ATOM 2548 O O . THR A 1 325 ? -14.255 -0.883 27.653 1.00 91.44 325 THR A O 1
ATOM 2551 N N . PHE A 1 326 ? -16.055 0.010 28.646 1.00 90.81 326 PHE A N 1
ATOM 2552 C CA . PHE A 1 326 ? -16.472 0.815 27.499 1.00 90.81 326 PHE A CA 1
ATOM 2553 C C . PHE A 1 326 ? -15.397 1.830 27.085 1.00 90.81 326 PHE A C 1
ATOM 2555 O O . PHE A 1 326 ? -15.010 1.883 25.920 1.00 90.81 326 PHE A O 1
ATOM 2562 N N . SER A 1 327 ? -14.839 2.566 28.046 1.00 89.75 327 SER A N 1
ATOM 2563 C CA . SER A 1 327 ? -13.789 3.567 27.806 1.00 89.75 327 SER A CA 1
ATOM 2564 C C . SER A 1 327 ? -12.491 2.931 27.290 1.00 89.75 327 SER A C 1
ATOM 2566 O O . SER A 1 327 ? -11.841 3.447 26.376 1.00 89.75 327 SER A O 1
ATOM 2568 N N . SER A 1 328 ? -12.131 1.766 27.837 1.00 90.25 328 SER A N 1
ATOM 2569 C CA . SER A 1 328 ? -10.976 0.983 27.381 1.00 90.25 328 SER A CA 1
ATOM 2570 C C . SER A 1 328 ? -11.182 0.475 25.953 1.00 90.25 328 SER A C 1
ATOM 2572 O O . SER A 1 328 ? -10.286 0.603 25.119 1.00 90.25 328 SER A O 1
ATOM 2574 N N . ASN A 1 329 ? -12.379 -0.029 25.642 1.00 90.81 329 ASN A N 1
ATOM 2575 C CA . ASN A 1 329 ? -12.739 -0.456 24.295 1.00 90.81 329 ASN A CA 1
ATOM 2576 C C . ASN A 1 329 ? -12.703 0.705 23.300 1.00 90.81 329 ASN A C 1
ATOM 2578 O O . ASN A 1 329 ? -12.125 0.535 22.236 1.00 90.81 329 ASN A O 1
ATOM 2582 N N . LEU A 1 330 ? -13.235 1.886 23.634 1.00 89.19 330 LEU A N 1
ATOM 2583 C CA . LEU A 1 330 ? -13.155 3.067 22.762 1.00 89.19 330 LEU A CA 1
ATOM 2584 C C . LEU A 1 330 ? -11.703 3.421 22.415 1.00 89.19 330 LEU A C 1
ATOM 2586 O O . LEU A 1 330 ? -11.378 3.659 21.254 1.00 89.19 330 LEU A O 1
ATOM 2590 N N . THR A 1 331 ? -10.813 3.373 23.407 1.00 88.94 331 THR A N 1
ATOM 2591 C CA . THR A 1 331 ? -9.378 3.622 23.200 1.00 88.94 331 THR A CA 1
ATOM 2592 C C . THR A 1 331 ? -8.748 2.575 22.275 1.00 88.94 331 THR A C 1
ATOM 2594 O O . THR A 1 331 ? -7.952 2.912 21.398 1.00 88.94 331 THR A O 1
ATOM 2597 N N . LEU A 1 332 ? -9.110 1.299 22.444 1.00 89.19 332 LEU A N 1
ATOM 2598 C CA . LEU A 1 332 ? -8.654 0.218 21.568 1.00 89.19 332 LEU A CA 1
ATOM 2599 C C . LEU A 1 332 ? -9.214 0.363 20.147 1.00 89.19 332 LEU A C 1
ATOM 2601 O O . LEU A 1 332 ? -8.485 0.138 19.189 1.00 89.19 332 LEU A O 1
ATOM 2605 N N . VAL A 1 333 ? -10.469 0.778 19.990 1.00 89.12 333 VAL A N 1
ATOM 2606 C CA . VAL A 1 333 ? -11.095 1.007 18.680 1.00 89.12 333 VAL A CA 1
ATOM 2607 C C . VAL A 1 333 ? -10.374 2.109 17.912 1.00 89.12 333 VAL A C 1
ATOM 2609 O O . VAL A 1 333 ? -10.024 1.900 16.755 1.00 89.12 333 VAL A O 1
ATOM 2612 N N . GLU A 1 334 ? -10.085 3.246 18.546 1.00 87.75 334 GLU A N 1
ATOM 2613 C CA . GLU A 1 334 ? -9.322 4.334 17.913 1.00 87.75 334 GLU A CA 1
ATOM 2614 C C . GLU A 1 334 ? -7.897 3.911 17.519 1.00 87.75 334 GLU A C 1
ATOM 2616 O O . GLU A 1 334 ? -7.349 4.374 16.516 1.00 87.75 334 GLU A O 1
ATOM 2621 N N . PHE A 1 335 ? -7.294 2.982 18.264 1.00 86.31 335 PHE A N 1
ATOM 2622 C CA . PHE A 1 335 ? -6.034 2.361 17.862 1.00 86.31 335 PHE A CA 1
ATOM 2623 C C . PHE A 1 335 ? -6.211 1.461 16.628 1.00 86.31 335 PHE A C 1
ATOM 2625 O O . PHE A 1 335 ? -5.504 1.637 15.635 1.00 86.31 335 PHE A O 1
ATOM 2632 N N . TRP A 1 336 ? -7.169 0.530 16.653 1.00 86.06 336 TRP A N 1
ATOM 2633 C CA . TRP A 1 336 ? -7.372 -0.450 15.579 1.00 86.06 336 TRP A CA 1
ATOM 2634 C C . TRP A 1 336 ? -7.872 0.171 14.266 1.00 86.06 336 TRP A C 1
ATOM 2636 O O . TRP A 1 336 ? -7.481 -0.300 13.195 1.00 86.06 336 TRP A O 1
ATOM 2646 N N . LYS A 1 337 ? -8.621 1.283 14.327 1.00 86.25 337 LYS A N 1
ATOM 2647 C CA . LYS A 1 337 ? -9.043 2.085 13.159 1.00 86.25 337 LYS A CA 1
ATOM 2648 C C . LYS A 1 337 ? -7.881 2.557 12.276 1.00 86.25 337 LYS A C 1
ATOM 2650 O O . LYS A 1 337 ? -8.081 2.860 11.105 1.00 86.25 337 LYS A O 1
ATOM 2655 N N . GLN A 1 338 ? -6.660 2.620 12.811 1.00 81.81 338 GLN A N 1
ATOM 2656 C CA . GLN A 1 338 ? -5.464 3.007 12.048 1.00 81.81 338 GLN A CA 1
ATOM 2657 C C . GLN A 1 338 ? -4.974 1.913 11.087 1.00 81.81 338 GLN A C 1
ATOM 2659 O O . GLN A 1 338 ? -4.143 2.196 10.218 1.00 81.81 338 GLN A O 1
ATOM 2664 N N . PHE A 1 339 ? -5.450 0.678 11.267 1.00 80.19 339 PHE A N 1
ATOM 2665 C CA . PHE A 1 339 ? -5.001 -0.503 10.528 1.00 80.19 339 PHE A CA 1
ATOM 2666 C C . PHE A 1 339 ? -6.129 -1.174 9.747 1.00 80.19 339 PHE A C 1
ATOM 2668 O O . PHE A 1 339 ? -5.876 -1.737 8.686 1.00 80.19 339 PHE A O 1
ATOM 2675 N N . THR A 1 340 ? -7.360 -1.119 10.255 1.00 78.56 340 THR A N 1
ATOM 2676 C CA . THR A 1 340 ? -8.528 -1.722 9.612 1.00 78.56 340 THR A CA 1
ATOM 2677 C C . THR A 1 340 ? -9.765 -0.872 9.834 1.00 78.56 340 THR A C 1
ATOM 2679 O O . THR A 1 340 ? -9.876 -0.148 10.822 1.00 78.56 340 THR A O 1
ATOM 2682 N N . GLU A 1 341 ? -10.724 -0.997 8.927 1.00 78.81 341 GLU A N 1
ATOM 2683 C CA . GLU A 1 341 ? -12.074 -0.516 9.171 1.00 78.81 341 GLU A CA 1
ATOM 2684 C C . GLU A 1 341 ? -12.694 -1.369 10.290 1.00 78.81 341 GLU A C 1
ATOM 2686 O O . GLU A 1 341 ? -12.623 -2.601 10.257 1.00 78.81 341 GLU A O 1
ATOM 2691 N N . VAL A 1 342 ? -13.207 -0.709 11.330 1.00 79.62 342 VAL A N 1
ATOM 2692 C CA . VAL A 1 342 ? -13.804 -1.348 12.508 1.00 79.62 342 VAL A CA 1
ATOM 2693 C C . VAL A 1 342 ? -15.244 -0.870 12.605 1.00 79.62 342 VAL A C 1
ATOM 2695 O O . VAL A 1 342 ? -15.485 0.274 12.993 1.00 79.62 342 VAL A O 1
ATOM 2698 N N . ASP A 1 343 ? -16.181 -1.745 12.255 1.00 79.88 343 ASP A N 1
ATOM 2699 C CA . ASP A 1 343 ? -17.611 -1.515 12.448 1.00 79.88 343 ASP A CA 1
ATOM 2700 C C . ASP A 1 343 ? -18.061 -2.166 13.761 1.00 79.88 343 ASP A C 1
ATOM 2702 O O . ASP A 1 343 ? -17.823 -3.355 14.000 1.00 79.88 343 ASP A O 1
ATOM 2706 N N . LEU A 1 344 ? -18.656 -1.372 14.650 1.00 79.81 344 LEU A N 1
ATOM 2707 C CA . LEU A 1 344 ? -19.104 -1.812 15.967 1.00 79.81 344 LEU A CA 1
ATOM 2708 C C . LEU A 1 344 ? -20.499 -1.264 16.263 1.00 79.81 344 LEU A C 1
ATOM 2710 O O . LEU A 1 344 ? -20.795 -0.117 15.924 1.00 79.81 344 LEU A O 1
ATOM 2714 N N . PRO A 1 345 ? -21.341 -2.044 16.962 1.00 81.44 345 PRO A N 1
ATOM 2715 C CA . PRO A 1 345 ? -22.654 -1.577 17.374 1.00 81.44 345 PRO A CA 1
ATOM 2716 C C . PRO A 1 345 ? -22.526 -0.369 18.308 1.00 81.44 345 PRO A C 1
ATOM 2718 O O . PRO A 1 345 ? -21.683 -0.345 19.209 1.00 81.44 345 PRO A O 1
ATOM 2721 N N . SER A 1 346 ? -23.393 0.625 18.116 1.00 82.38 346 SER A N 1
ATOM 2722 C CA . SER A 1 346 ? -23.460 1.791 18.995 1.00 82.38 346 SER A CA 1
ATOM 2723 C C . SER A 1 346 ? -23.941 1.380 20.386 1.00 82.38 346 SER A C 1
ATOM 2725 O O . SER A 1 346 ? -24.998 0.760 20.519 1.00 82.38 346 SER A O 1
ATOM 2727 N N . PHE A 1 347 ? -23.202 1.774 21.418 1.00 85.00 347 PHE A N 1
ATOM 2728 C CA . PHE A 1 347 ? -23.598 1.612 22.812 1.00 85.00 347 PHE A CA 1
ATOM 2729 C C . PHE A 1 347 ? -23.521 2.967 23.515 1.00 85.00 347 PHE A C 1
ATOM 2731 O O . PHE A 1 347 ? -22.459 3.590 23.532 1.00 85.00 347 PHE A O 1
ATOM 2738 N N . ASP A 1 348 ? -24.644 3.414 24.076 1.00 88.31 348 ASP A N 1
ATOM 2739 C CA . ASP A 1 348 ? -24.735 4.649 24.854 1.00 88.31 348 ASP A CA 1
ATOM 2740 C C . ASP A 1 348 ? -24.740 4.311 26.350 1.00 88.31 348 ASP A C 1
ATOM 2742 O O . ASP A 1 348 ? -25.706 3.765 26.892 1.00 88.31 348 ASP A O 1
ATOM 2746 N N . PHE A 1 349 ? -23.623 4.613 27.012 1.00 87.81 349 PHE A N 1
ATOM 2747 C CA . PHE A 1 349 ? -23.466 4.361 28.439 1.00 87.81 349 PHE A CA 1
ATOM 2748 C C . PHE A 1 349 ? -24.362 5.266 29.299 1.00 87.81 349 PHE A C 1
ATOM 2750 O O . PHE A 1 349 ? -24.837 4.813 30.338 1.00 87.81 349 PHE A O 1
ATOM 2757 N N . GLU A 1 350 ? -24.626 6.509 28.888 1.00 87.94 350 GLU A N 1
ATOM 2758 C CA . GLU A 1 350 ? -25.455 7.432 29.675 1.00 87.94 350 GLU A CA 1
ATOM 2759 C C . GLU A 1 350 ? -26.939 7.061 29.590 1.00 87.94 350 GLU A C 1
ATOM 2761 O O . GLU A 1 350 ? -27.646 7.104 30.601 1.00 87.94 350 GLU A O 1
ATOM 2766 N N . ASP A 1 351 ? -27.405 6.597 28.427 1.00 90.44 351 ASP A N 1
ATOM 2767 C CA . ASP A 1 351 ? -28.740 6.000 28.296 1.00 90.44 351 ASP A CA 1
ATOM 2768 C C . ASP A 1 351 ? -28.880 4.753 29.187 1.00 90.44 351 ASP A C 1
ATOM 2770 O O . ASP A 1 351 ? -29.837 4.634 29.957 1.00 90.44 351 ASP A O 1
ATOM 2774 N N . ALA A 1 352 ? -27.890 3.851 29.162 1.00 88.00 352 ALA A N 1
ATOM 2775 C CA . ALA A 1 352 ? -27.881 2.681 30.039 1.00 88.00 352 ALA A CA 1
ATOM 2776 C C . ALA A 1 352 ? -27.914 3.088 31.524 1.00 88.00 352 ALA A C 1
ATOM 2778 O O . ALA A 1 352 ? -28.763 2.610 32.277 1.00 88.00 352 ALA A O 1
ATOM 2779 N N . ARG A 1 353 ? -27.053 4.019 31.947 1.00 88.44 353 ARG A N 1
ATOM 2780 C CA . ARG A 1 353 ? -26.995 4.527 33.326 1.00 88.44 353 ARG A CA 1
ATOM 2781 C C . ARG A 1 353 ? -28.317 5.148 33.774 1.00 88.44 353 ARG A C 1
ATOM 2783 O O . ARG A 1 353 ? -28.763 4.883 34.888 1.00 88.44 353 ARG A O 1
ATOM 2790 N N . THR A 1 354 ? -28.970 5.917 32.905 1.00 88.56 354 THR A N 1
ATOM 2791 C CA . THR A 1 354 ? -30.278 6.532 33.183 1.00 88.56 354 THR A CA 1
ATOM 2792 C C . THR A 1 354 ? -31.372 5.478 33.355 1.00 88.56 354 THR A C 1
ATOM 2794 O O . THR A 1 354 ? -32.215 5.580 34.248 1.00 88.56 354 THR A O 1
ATOM 2797 N N . LYS A 1 355 ? -31.351 4.414 32.546 1.00 89.88 355 LYS A N 1
ATOM 2798 C CA . LYS A 1 355 ? -32.289 3.291 32.692 1.00 89.88 355 LYS A CA 1
ATOM 2799 C C . LYS A 1 355 ? -32.093 2.555 34.017 1.00 89.88 355 LYS A C 1
ATOM 2801 O O . LYS A 1 355 ? -33.075 2.267 34.694 1.00 89.88 355 LYS A O 1
ATOM 2806 N N . TYR A 1 356 ? -30.849 2.312 34.422 1.00 88.38 356 TYR A N 1
ATOM 2807 C CA . TYR A 1 356 ? -30.542 1.686 35.711 1.00 88.38 356 TYR A CA 1
ATOM 2808 C C . TYR A 1 356 ? -30.903 2.571 36.911 1.00 88.38 356 TYR A C 1
ATOM 2810 O O . TYR A 1 356 ? -31.438 2.062 37.893 1.00 88.38 356 TYR A O 1
ATOM 2818 N N . SER A 1 357 ? -30.700 3.890 36.833 1.00 85.88 357 SER A N 1
ATOM 2819 C CA . SER A 1 357 ? -31.132 4.803 37.902 1.00 85.88 357 SER A CA 1
ATOM 2820 C C . SER A 1 357 ? -32.656 4.879 38.017 1.00 85.88 357 SER A C 1
ATOM 2822 O O . SER A 1 357 ? -33.186 4.938 39.122 1.00 85.88 357 SER A O 1
ATOM 2824 N N . THR A 1 358 ? -33.369 4.797 36.891 1.00 87.56 358 THR A N 1
ATOM 2825 C CA . THR A 1 358 ? -34.838 4.735 36.866 1.00 87.56 358 THR A CA 1
ATOM 2826 C C . THR A 1 358 ? -35.369 3.445 37.494 1.00 87.56 358 THR A C 1
ATOM 2828 O O . THR A 1 358 ? -36.445 3.460 38.067 1.00 87.56 358 THR A O 1
ATOM 2831 N N . LEU A 1 359 ? -34.630 2.334 37.417 1.00 83.75 359 LEU A N 1
ATOM 2832 C CA . LEU A 1 359 ? -35.015 1.066 38.055 1.00 83.75 359 LEU A CA 1
ATOM 2833 C C . LEU A 1 359 ? -34.822 1.065 39.581 1.00 83.75 359 LEU A C 1
ATOM 2835 O O . LEU A 1 359 ? -35.350 0.181 40.256 1.00 83.75 359 LEU A O 1
ATOM 2839 N N . LEU A 1 360 ? -34.041 2.009 40.112 1.00 81.25 360 LEU A N 1
ATOM 2840 C CA . LEU A 1 360 ? -33.736 2.138 41.541 1.00 81.25 360 LEU A CA 1
ATOM 2841 C C . LEU A 1 360 ? -34.598 3.185 42.261 1.00 81.25 360 LEU A C 1
ATOM 2843 O O . LEU A 1 360 ? -34.682 3.137 43.489 1.00 81.25 360 LEU A O 1
ATOM 2847 N N . ASN A 1 361 ? -35.203 4.108 41.508 1.00 72.06 361 ASN A N 1
ATOM 2848 C CA . ASN A 1 361 ? -36.151 5.117 41.991 1.00 72.06 361 ASN A CA 1
ATOM 2849 C C . ASN A 1 361 ? -37.588 4.606 41.880 1.00 72.06 361 ASN A C 1
ATOM 2851 O O . ASN A 1 361 ? -38.387 4.941 42.785 1.00 72.06 361 ASN A O 1
#

pLDDT: mean 82.52, std 10.45, range [41.31, 95.25]

Secondary structure (DSSP, 8-state):
-PPPEEEEEEEEEETTEEEEE--S-----SS------TTSSHHHHHHHHHHHHH--THHHHTTBPTT--SPPEEEEEETTEEEEEETTEESS--------SHHHHHHHS--SS---HHHHHHHHHHHH-HHHHHHHHHHHHHHHHHHHHHHHHHHHHHHHHHHSPTT--HHHHTTPPP-TTHHHHHHHHHHHHHHHHHHHHTHHHHHHSPPPPP--PPPPPTTHHHHHT---TT--HHHHHHHHHHHHHTT-GGGHHHHHHHHHHT--TTB-TTT--B-TT-HHHHHHHHHT-HHHHHHHHHHHHHHHHHHHHHSHHHHHHHHHHHHHHHHHHHHHTTTS--------HHHHHHHHHHHH-

Sequence (361 aa):
MPVMIEKFISIKNIGRFRDCSARGDVTFRKLNLLFAENGRGKTTLCAILRSLQSGQPELILERKTLGTGDPASVEIRLGGNNLTFGSNGWSTPYQDIAVFDSVFVHDNVYAGDYVDHDHKKNLYRVIVGAQGVELAEKIDDLDDKIHSANTDIRTKKEAVSRTAPNGVTLEAYLKWKPDENIENKIQEKNKEITNLQRTLEKTTEIQSKGLLSKIALPDFPSDFLTILNKQLEDITTDAETRVRQQIAAHNMGAHGETWLSQGLGFITNGKCPFCGQRITGIDLIAAYRSHFNVAYKNLKQEVAKLTQKVIDSIGESSLNPVQQTFSSNLTLVEFWKQFTEVDLPSFDFEDARTKYSTLLN